Protein AF-A0A7S0U864-F1 (afdb_monomer_lite)

Foldseek 3Di:
DDDDDPPPDDDPPDDDDDPPLPDDDPPQWDQDPVSDTDGVDDPALLVVLLVVVDLPDDLVVNLVSLVRNCVRPVVSSVVSLLLCQAPPPPPDGVNNLLSSLSNLLSCCVPPVVVCVVCVVSCCVRHNPVSVVLSVQQNVCVPPPPCLCSHSVNVVVVVVVVVVVVVVCPDPVNVVVVVVVVVVVVVVVLVVVCVVVVHDSCVVDPDDPPVPVVPVCVVPDDDDPDDDDDDDDDD

Sequence (234 aa):
MAMYEDHVSTASTVAAGADQSELPLPDGLIRGENGRAAFATTSSACLDLFFQAVPDVSSERFNELLAAAWREDAETALRLVFNLGNCRKGEGGKSDRLNFHRGLLWVFQREPEVVLANLQEIVAHGCYKSLLSLLQYAIHDNNTINPSLTLEGAAAAAAAHKKHRKSIRTPYAKKQRRRAKEQTQVRMREEFAASLGIDLGKLWTEGKSRYVKKEAKEEGCGEEELELGAMEWP

Secondary structure (DSSP, 8-state):
-------------PPS---TTSSPPPTTEEE-TTS-EEES--S-HHHHHHHH--TT--HHHHHHHHHHHHHH-HHHHHHHHHHHH---TTS-----HHHHHHHHHHHHHH-HHHHHHTHHHHHHHS-HHHHHHHHHHHHHTT-SS-GGGSHHHHHHHHHHHHHHHHHHTSHHHHHHHHHHHHHHHHHHHHHHHHHHT--GGGS-SS---TTGGGTTTTS---------------

Radius of gyration: 33.73 Å; chains: 1; bounding box: 51×88×103 Å

Structure (mmCIF, N/CA/C/O backbone):
data_AF-A0A7S0U864-F1
#
_entry.id   AF-A0A7S0U864-F1
#
loop_
_atom_site.group_PDB
_atom_site.id
_atom_site.type_symbol
_atom_site.label_atom_id
_atom_site.label_alt_id
_atom_site.label_comp_id
_atom_site.label_asym_id
_atom_site.label_entity_id
_atom_site.label_seq_id
_atom_site.pdbx_PDB_ins_code
_atom_site.Cartn_x
_atom_site.Cartn_y
_atom_site.Cartn_z
_atom_site.occupancy
_atom_site.B_iso_or_equiv
_atom_site.auth_seq_id
_atom_site.auth_comp_id
_atom_site.auth_asym_id
_atom_site.auth_atom_id
_atom_site.pdbx_PDB_model_num
ATOM 1 N N . MET A 1 1 ? -22.607 67.711 21.014 1.00 41.84 1 MET A N 1
ATOM 2 C CA . MET A 1 1 ? -21.741 66.703 21.661 1.00 41.84 1 MET A CA 1
ATOM 3 C C . MET A 1 1 ? -22.223 65.343 21.180 1.00 41.84 1 MET A C 1
ATOM 5 O O . MET A 1 1 ? -23.425 65.132 21.234 1.00 41.84 1 MET A O 1
ATOM 9 N N . ALA A 1 2 ? -21.295 64.509 20.696 1.00 39.47 2 ALA A N 1
ATOM 10 C CA . ALA A 1 2 ? -21.453 63.241 19.960 1.00 39.47 2 ALA A CA 1
ATOM 11 C C . ALA A 1 2 ? -21.531 63.383 18.424 1.00 39.47 2 ALA A C 1
ATOM 13 O O . ALA A 1 2 ? -22.578 63.656 17.846 1.00 39.47 2 ALA A O 1
ATOM 14 N N . MET A 1 3 ? -20.353 63.220 17.810 1.00 36.12 3 MET A N 1
ATOM 15 C CA . MET A 1 3 ? -20.125 63.015 16.382 1.00 36.12 3 MET A CA 1
ATOM 16 C C . MET A 1 3 ? -20.540 61.590 16.004 1.00 36.12 3 MET A C 1
ATOM 18 O O . MET A 1 3 ? -20.243 60.654 16.745 1.00 36.12 3 MET A O 1
ATOM 22 N N . TYR A 1 4 ? -21.206 61.440 14.864 1.00 37.88 4 TYR A N 1
ATOM 23 C CA . TYR A 1 4 ? -21.419 60.159 14.198 1.00 37.88 4 TYR A CA 1
ATOM 24 C C . TYR A 1 4 ? -20.441 60.134 13.020 1.00 37.88 4 TYR A C 1
ATOM 26 O O . TYR A 1 4 ? -20.669 60.809 12.018 1.00 37.88 4 TYR A O 1
ATOM 34 N N . GLU A 1 5 ? -19.311 59.449 13.181 1.00 43.91 5 GLU A N 1
ATOM 35 C CA . GLU A 1 5 ? -18.400 59.149 12.076 1.00 43.91 5 GLU A CA 1
ATOM 36 C C . GLU A 1 5 ? -18.596 57.683 11.683 1.00 43.91 5 GLU A C 1
ATOM 38 O O . GLU A 1 5 ? -18.261 56.765 12.433 1.00 43.91 5 GLU A O 1
ATOM 43 N N . ASP A 1 6 ? -19.178 57.479 10.500 1.00 39.53 6 ASP A N 1
ATOM 44 C CA . ASP A 1 6 ? -19.220 56.195 9.809 1.00 39.53 6 ASP A CA 1
ATOM 45 C C . ASP A 1 6 ? -17.796 55.810 9.390 1.00 39.53 6 ASP A C 1
ATOM 47 O O . ASP A 1 6 ? -17.252 56.299 8.395 1.00 39.53 6 ASP A O 1
ATOM 51 N N . HIS A 1 7 ? -17.176 54.898 10.135 1.00 44.94 7 HIS A N 1
ATOM 52 C CA . HIS A 1 7 ? -15.950 54.245 9.695 1.00 44.94 7 HIS A CA 1
ATOM 53 C C . HIS A 1 7 ? -16.294 53.127 8.706 1.00 44.94 7 HIS A C 1
ATOM 55 O O . HIS A 1 7 ? -16.575 51.986 9.076 1.00 44.94 7 HIS A O 1
ATOM 61 N N . VAL A 1 8 ? -16.242 53.471 7.418 1.00 38.12 8 VAL A N 1
ATOM 62 C CA . VAL A 1 8 ? -16.157 52.526 6.300 1.00 38.12 8 VAL A CA 1
ATOM 63 C C . VAL A 1 8 ? -14.919 51.648 6.508 1.00 38.12 8 VAL A C 1
ATOM 65 O O . VAL A 1 8 ? -13.788 52.087 6.308 1.00 38.12 8 VAL A O 1
ATOM 68 N N . SER A 1 9 ? -15.129 50.401 6.938 1.00 36.94 9 SER A N 1
ATOM 69 C CA . SER A 1 9 ? -14.073 49.391 7.008 1.00 36.94 9 SER A CA 1
ATOM 70 C C . SER A 1 9 ? -13.786 48.888 5.595 1.00 36.94 9 SER A C 1
ATOM 72 O O . SER A 1 9 ? -14.561 48.148 4.987 1.00 36.94 9 SER A O 1
ATOM 74 N N . THR A 1 10 ? -12.676 49.369 5.053 1.00 36.72 10 THR A N 1
ATOM 75 C CA . THR A 1 10 ? -12.075 48.966 3.789 1.00 36.72 10 THR A CA 1
ATOM 76 C C . THR A 1 10 ? -11.792 47.465 3.790 1.00 36.72 10 THR A C 1
ATOM 78 O O . THR A 1 10 ? -10.892 46.978 4.474 1.00 36.72 10 THR A O 1
ATOM 81 N N . ALA A 1 11 ? -12.543 46.725 2.973 1.00 36.53 11 ALA A N 1
ATOM 82 C CA . ALA A 1 11 ? -12.196 45.370 2.578 1.00 36.53 11 ALA A CA 1
ATOM 83 C C . ALA A 1 11 ? -10.846 45.400 1.845 1.00 36.53 11 ALA A C 1
ATOM 85 O O . ALA A 1 11 ? -10.747 45.844 0.700 1.00 36.53 11 ALA A O 1
ATOM 86 N N . SER A 1 12 ? -9.791 44.958 2.529 1.00 35.84 12 SER A N 1
ATOM 87 C CA . SER A 1 12 ? -8.487 44.734 1.915 1.00 35.84 12 SER A CA 1
ATOM 88 C C . SER A 1 12 ? -8.536 43.422 1.139 1.00 35.84 12 SER A C 1
ATOM 90 O O . SER A 1 12 ? -8.475 42.328 1.701 1.00 35.84 12 SER A O 1
ATOM 92 N N . THR A 1 13 ? -8.692 43.549 -0.175 1.00 42.53 13 THR A N 1
ATOM 93 C CA . THR A 1 13 ? -8.495 42.482 -1.153 1.00 42.53 13 THR A CA 1
ATOM 94 C C . THR A 1 13 ? -7.013 42.112 -1.163 1.00 42.53 13 THR A C 1
ATOM 96 O O . THR A 1 13 ? -6.218 42.721 -1.878 1.00 42.53 13 THR A O 1
ATOM 99 N N . VAL A 1 14 ? -6.616 41.137 -0.342 1.00 41.47 14 VAL A N 1
ATOM 100 C CA . VAL A 1 14 ? -5.234 40.643 -0.337 1.00 41.47 14 VAL A CA 1
ATOM 101 C C . VAL A 1 14 ? -5.049 39.666 -1.493 1.00 41.47 14 VAL A C 1
ATOM 103 O O . VAL A 1 14 ? -5.767 38.675 -1.631 1.00 41.47 14 VAL A O 1
ATOM 106 N N . ALA A 1 15 ? -4.100 40.018 -2.351 1.00 33.09 15 ALA A N 1
ATOM 107 C CA . ALA A 1 15 ? -3.787 39.381 -3.612 1.00 33.09 15 ALA A CA 1
ATOM 108 C C . ALA A 1 15 ? -3.483 37.879 -3.486 1.00 33.09 15 ALA A C 1
ATOM 110 O O . ALA A 1 15 ? -2.691 37.434 -2.653 1.00 33.09 15 ALA A O 1
ATOM 111 N N . ALA A 1 16 ? -4.077 37.113 -4.400 1.00 42.75 16 ALA A N 1
ATOM 112 C CA . ALA A 1 16 ? -3.646 35.773 -4.755 1.00 42.75 16 ALA A CA 1
ATOM 113 C C . ALA A 1 16 ? -2.220 35.837 -5.326 1.00 42.75 16 ALA A C 1
ATOM 115 O O . ALA A 1 16 ? -1.993 36.503 -6.335 1.00 42.75 16 ALA A O 1
ATOM 116 N N . GLY A 1 17 ? -1.266 35.155 -4.689 1.00 41.75 17 GLY A N 1
ATOM 117 C CA . GLY A 1 17 ? 0.097 35.056 -5.220 1.00 41.75 17 GLY A CA 1
ATOM 118 C C . GLY A 1 17 ? 1.223 34.777 -4.225 1.00 41.75 17 GLY A C 1
ATOM 119 O O . GLY A 1 17 ? 2.370 34.749 -4.651 1.00 41.75 17 GLY A O 1
ATOM 120 N N . ALA A 1 18 ? 0.947 34.568 -2.934 1.00 39.34 18 ALA A N 1
ATOM 121 C CA . ALA A 1 18 ? 1.979 34.156 -1.983 1.00 39.34 18 ALA A CA 1
ATOM 122 C C . ALA A 1 18 ? 2.028 32.626 -1.862 1.00 39.34 18 ALA A C 1
ATOM 124 O O . ALA A 1 18 ? 1.018 31.983 -1.572 1.00 39.34 18 ALA A O 1
ATOM 125 N N . ASP A 1 19 ? 3.211 32.061 -2.085 1.00 49.06 19 ASP A N 1
ATOM 126 C CA . ASP A 1 19 ? 3.549 30.671 -1.802 1.00 49.06 19 ASP A CA 1
ATOM 127 C C . ASP A 1 19 ? 3.349 30.387 -0.298 1.00 49.06 19 ASP A C 1
ATOM 129 O O . ASP A 1 19 ? 4.157 30.755 0.550 1.00 49.06 19 ASP A O 1
ATOM 133 N N . GLN A 1 20 ? 2.214 29.775 0.059 1.00 52.34 20 GLN A N 1
ATOM 134 C CA . GLN A 1 20 ? 1.829 29.466 1.449 1.00 52.34 20 GLN A CA 1
ATOM 135 C C . GLN A 1 20 ? 2.676 28.333 2.077 1.00 52.34 20 GLN A C 1
ATOM 137 O O . GLN A 1 20 ? 2.377 27.849 3.179 1.00 52.34 20 GLN A O 1
ATOM 142 N N . SER A 1 21 ? 3.717 27.864 1.383 1.00 55.75 21 SER A N 1
ATOM 143 C CA . SER A 1 21 ? 4.584 26.777 1.837 1.00 55.75 21 SER A CA 1
ATOM 144 C C . SER A 1 21 ? 5.598 27.187 2.915 1.00 55.75 21 SER A C 1
ATOM 146 O O . SER A 1 21 ? 6.072 26.310 3.635 1.00 55.75 21 SER A O 1
ATOM 148 N N . GLU A 1 22 ? 5.849 28.487 3.119 1.00 56.41 22 GLU A N 1
ATOM 149 C CA . GLU A 1 22 ? 6.894 28.971 4.044 1.00 56.41 22 GLU A CA 1
ATOM 150 C C . GLU A 1 22 ? 6.390 29.547 5.378 1.00 56.41 22 GLU A C 1
ATOM 152 O O . GLU A 1 22 ? 7.180 29.744 6.299 1.00 56.41 22 GLU A O 1
ATOM 157 N N . LEU A 1 23 ? 5.085 29.789 5.543 1.00 64.00 23 LEU A N 1
ATOM 158 C CA . LEU A 1 23 ? 4.577 30.318 6.815 1.00 64.00 23 LEU A CA 1
ATOM 159 C C . LEU A 1 23 ? 4.632 29.242 7.920 1.00 64.00 23 LEU A C 1
ATOM 161 O O . LEU A 1 23 ? 4.193 28.110 7.681 1.00 64.00 23 LEU A O 1
ATOM 165 N N . PRO A 1 24 ? 5.152 29.557 9.122 1.00 68.62 24 PRO A N 1
ATOM 166 C CA . PRO A 1 24 ? 5.147 28.618 10.236 1.00 68.62 24 PRO A CA 1
ATOM 167 C C . PRO A 1 24 ? 3.701 28.260 10.591 1.00 68.62 24 PRO A C 1
ATOM 169 O O . PRO A 1 24 ? 2.837 29.132 10.703 1.00 68.62 24 PRO A O 1
ATOM 172 N N . LEU A 1 25 ? 3.427 26.959 10.702 1.00 70.94 25 LEU A N 1
ATOM 173 C CA . LEU A 1 25 ? 2.105 26.478 11.080 1.00 70.94 25 LEU A CA 1
ATOM 174 C C . LEU A 1 25 ? 1.850 26.748 12.573 1.00 70.94 25 LEU A C 1
ATOM 176 O O . LEU A 1 25 ? 2.798 26.689 13.356 1.00 70.94 25 LEU A O 1
ATOM 180 N N . PRO A 1 26 ? 0.595 27.017 12.978 1.00 76.50 26 PRO A N 1
ATOM 181 C CA . PRO A 1 26 ? 0.224 27.094 14.388 1.00 76.50 26 PRO A CA 1
ATOM 182 C C . PRO A 1 26 ? 0.551 25.790 15.130 1.00 76.50 26 PRO A C 1
ATOM 184 O O . PRO A 1 26 ? 0.517 24.710 14.529 1.00 76.50 26 PRO A O 1
ATOM 187 N N . ASP A 1 27 ? 0.812 25.885 16.437 1.00 73.56 27 ASP A N 1
ATOM 188 C CA . ASP A 1 27 ? 1.112 24.727 17.284 1.00 73.56 27 ASP A CA 1
ATOM 189 C C . ASP A 1 27 ? 0.030 23.642 17.157 1.00 73.56 27 ASP A C 1
ATOM 191 O O . ASP A 1 27 ? -1.170 23.904 17.264 1.00 73.56 27 ASP A O 1
ATOM 195 N N . GLY A 1 28 ? 0.466 22.405 16.902 1.00 70.88 28 GLY A N 1
ATOM 196 C CA . GLY A 1 28 ? -0.419 21.255 16.705 1.00 70.88 28 GLY A CA 1
ATOM 197 C C . GLY A 1 28 ? -0.878 21.018 15.263 1.00 70.88 28 GLY A C 1
ATOM 198 O O . GLY A 1 28 ? -1.635 20.073 15.041 1.00 70.88 28 GLY A O 1
ATOM 199 N N . LEU A 1 29 ? -0.429 21.807 14.276 1.00 75.81 29 LEU A N 1
ATOM 200 C CA . LEU A 1 29 ? -0.653 21.525 12.853 1.00 75.81 29 LEU A CA 1
ATOM 201 C C . LEU A 1 29 ? 0.630 21.035 12.160 1.00 75.81 29 LEU A C 1
ATOM 203 O O . LEU A 1 29 ? 1.708 21.603 12.312 1.00 75.81 29 LEU A O 1
ATOM 207 N N . ILE A 1 30 ? 0.491 19.996 11.340 1.00 78.56 30 ILE A N 1
ATOM 208 C CA . ILE A 1 30 ? 1.514 19.447 10.446 1.00 78.56 30 ILE A CA 1
ATOM 209 C C . ILE A 1 30 ? 1.157 19.734 8.985 1.00 78.56 30 ILE A C 1
ATOM 211 O O . ILE A 1 30 ? -0.014 19.872 8.623 1.00 78.56 30 ILE A O 1
ATOM 215 N N . ARG A 1 31 ? 2.163 19.805 8.108 1.00 79.12 31 ARG A N 1
ATOM 216 C CA . ARG A 1 31 ? 1.926 19.838 6.658 1.00 79.12 31 ARG A CA 1
ATOM 217 C C . ARG A 1 31 ? 1.659 18.416 6.169 1.00 79.12 31 ARG A C 1
ATOM 219 O O . ARG A 1 31 ? 2.508 17.545 6.328 1.00 79.12 31 ARG A O 1
ATOM 226 N N . GLY A 1 32 ? 0.490 18.189 5.574 1.00 70.69 32 GLY A N 1
ATOM 227 C CA . GLY A 1 32 ? 0.187 16.945 4.866 1.00 70.69 32 GLY A CA 1
ATOM 228 C C . GLY A 1 32 ? 0.891 16.872 3.506 1.00 70.69 32 GLY A C 1
ATOM 229 O O . GLY A 1 32 ? 1.464 17.854 3.037 1.00 70.69 32 GLY A O 1
ATOM 230 N N . GLU A 1 33 ? 0.791 15.730 2.824 1.00 67.06 33 GLU A N 1
ATOM 231 C CA . GLU A 1 33 ? 1.467 15.464 1.536 1.00 67.06 33 GLU A CA 1
ATOM 232 C C . GLU A 1 33 ? 1.136 16.484 0.431 1.00 67.06 33 GLU A C 1
ATOM 234 O O . GLU A 1 33 ? 1.950 16.757 -0.446 1.00 67.06 33 GLU A O 1
ATOM 239 N N . ASN A 1 34 ? -0.041 17.110 0.504 1.00 74.19 34 ASN A N 1
ATOM 240 C CA . ASN A 1 34 ? -0.480 18.146 -0.434 1.00 74.19 34 ASN A CA 1
ATOM 241 C C . ASN A 1 34 ? -0.033 19.568 -0.032 1.00 74.19 34 ASN A C 1
ATOM 243 O O . ASN A 1 34 ? -0.571 20.546 -0.550 1.00 74.19 34 ASN A O 1
ATOM 247 N N . GLY A 1 35 ? 0.863 19.706 0.952 1.00 71.81 35 GLY A N 1
ATOM 248 C CA . GLY A 1 35 ? 1.357 20.987 1.475 1.00 71.81 35 GLY A CA 1
ATOM 249 C C . GLY A 1 35 ? 0.350 21.771 2.327 1.00 71.81 35 GLY A C 1
ATOM 250 O O . GLY A 1 35 ? 0.679 22.840 2.844 1.00 71.81 35 GLY A O 1
ATOM 251 N N . ARG A 1 36 ? -0.868 21.241 2.495 1.00 74.00 36 ARG A N 1
ATOM 252 C CA . ARG A 1 36 ? -1.934 21.839 3.306 1.00 74.00 36 ARG A CA 1
ATOM 253 C C . ARG A 1 36 ? -1.732 21.531 4.784 1.00 74.00 36 ARG A C 1
ATOM 255 O O . ARG A 1 36 ? -1.256 20.455 5.139 1.00 74.00 36 ARG A O 1
ATOM 262 N N . ALA A 1 37 ? -2.131 22.477 5.624 1.00 75.69 37 ALA A N 1
ATOM 263 C CA . ALA A 1 37 ? -2.118 22.303 7.065 1.00 75.69 37 ALA A CA 1
ATOM 264 C C . ALA A 1 37 ? -3.178 21.270 7.490 1.00 75.69 37 ALA A C 1
ATOM 266 O O . ALA A 1 37 ? -4.321 21.326 7.034 1.00 75.69 37 ALA A O 1
ATOM 267 N N . ALA A 1 38 ? -2.789 20.336 8.348 1.00 72.44 38 ALA A N 1
ATOM 268 C CA . ALA A 1 38 ? -3.638 19.329 8.972 1.00 72.44 38 ALA A CA 1
ATOM 269 C C . ALA A 1 38 ? -3.284 19.244 10.461 1.00 72.44 38 ALA A C 1
ATOM 271 O O . ALA A 1 38 ? -2.167 19.578 10.838 1.00 72.44 38 ALA A O 1
ATOM 272 N N . PHE A 1 39 ? -4.203 18.808 11.318 1.00 68.12 39 PHE A N 1
ATOM 273 C CA . PHE A 1 39 ? -3.875 18.599 12.729 1.00 68.12 39 PHE A CA 1
ATOM 274 C C . PHE A 1 39 ? -2.887 17.434 12.889 1.00 68.12 39 PHE A C 1
ATOM 276 O O . PHE A 1 39 ? -3.029 16.404 12.233 1.00 68.12 39 PHE A O 1
ATOM 283 N N . ALA A 1 40 ? -1.893 17.609 13.762 1.00 65.94 40 ALA A N 1
ATOM 284 C CA . ALA A 1 40 ? -0.931 16.574 14.142 1.00 65.94 40 ALA A CA 1
ATOM 285 C C . ALA A 1 40 ? -1.632 15.395 14.831 1.00 65.94 40 ALA A C 1
ATOM 287 O O . ALA A 1 40 ? -1.337 14.233 14.557 1.00 65.94 40 ALA A O 1
ATOM 288 N N . THR A 1 41 ? -2.591 15.733 15.692 1.00 63.88 41 THR A N 1
ATOM 289 C CA . THR A 1 41 ? -3.537 14.827 16.337 1.00 63.88 41 THR A CA 1
ATOM 290 C C . THR A 1 41 ? -4.863 15.556 16.463 1.00 63.88 41 THR A C 1
ATOM 292 O O . THR A 1 41 ? -4.931 16.669 16.988 1.00 63.88 41 THR A O 1
ATOM 295 N N . THR A 1 42 ? -5.923 14.927 16.000 1.00 63.50 42 THR A N 1
ATOM 296 C CA . THR A 1 42 ? -7.273 15.200 16.469 1.00 63.50 42 THR A CA 1
ATOM 297 C C . THR A 1 42 ? -7.463 14.374 17.734 1.00 63.50 42 THR A C 1
ATOM 299 O O . THR A 1 42 ? -6.997 13.250 17.797 1.00 63.50 42 THR A O 1
ATOM 302 N N . SER A 1 43 ? -8.085 14.893 18.784 1.00 76.62 43 SER A N 1
ATOM 303 C CA . SER A 1 43 ? -8.200 14.240 20.104 1.00 76.62 43 SER A CA 1
ATOM 304 C C . SER A 1 43 ? -8.929 12.870 20.139 1.00 76.62 43 SER A C 1
ATOM 306 O O . SER A 1 43 ? -9.300 12.419 21.217 1.00 76.62 43 SER A O 1
ATOM 308 N N . SER A 1 44 ? -9.154 12.232 18.984 1.00 87.88 44 SER A N 1
ATOM 309 C CA . SER A 1 44 ? -9.664 10.876 18.769 1.00 87.88 44 SER A CA 1
ATOM 310 C C . SER A 1 44 ? -8.719 10.119 17.826 1.00 87.88 44 SER A C 1
ATOM 312 O O . SER A 1 44 ? -8.469 10.538 16.693 1.00 87.88 44 SER A O 1
ATOM 314 N N . ALA A 1 45 ? -8.243 8.957 18.263 1.00 90.88 45 ALA A N 1
ATOM 315 C CA . ALA A 1 45 ? -7.397 8.059 17.488 1.00 90.88 45 ALA A CA 1
ATOM 316 C C . ALA A 1 45 ? -8.123 7.482 16.262 1.00 90.88 45 ALA A C 1
ATOM 318 O O . ALA A 1 45 ? -7.492 7.231 15.234 1.00 90.88 45 ALA A O 1
ATOM 319 N N . CYS A 1 46 ? -9.448 7.303 16.330 1.00 91.38 46 CYS A N 1
ATOM 320 C CA . CYS A 1 46 ? -10.246 6.899 15.168 1.00 91.38 46 CYS A CA 1
ATOM 321 C C . CYS A 1 46 ? -10.210 7.966 14.067 1.00 91.38 46 CYS A C 1
ATOM 323 O O . CYS A 1 46 ? -10.056 7.653 12.883 1.00 91.38 46 CYS A O 1
ATOM 325 N N . LEU A 1 47 ? -10.311 9.238 14.452 1.00 90.44 47 LEU A N 1
ATOM 326 C CA . LEU A 1 47 ? -10.246 10.344 13.505 1.00 90.44 47 LEU A CA 1
ATOM 327 C C . LEU A 1 47 ? -8.828 10.520 12.938 1.00 90.44 47 LEU A C 1
ATOM 329 O O . LEU A 1 47 ? -8.667 10.745 11.735 1.00 90.44 47 LEU A O 1
ATOM 333 N N . ASP A 1 48 ? -7.804 10.305 13.764 1.00 90.81 48 ASP A N 1
ATOM 334 C CA . ASP A 1 48 ? -6.412 10.274 13.316 1.00 90.81 48 ASP A CA 1
ATOM 335 C C . ASP A 1 48 ? -6.161 9.162 12.297 1.00 90.81 48 ASP A C 1
ATOM 337 O O . ASP A 1 48 ? -5.569 9.428 11.252 1.00 90.81 48 ASP A O 1
ATOM 341 N N . LEU A 1 49 ? -6.667 7.945 12.528 1.00 92.25 49 LEU A N 1
ATOM 342 C CA . LEU A 1 49 ? -6.609 6.867 11.538 1.00 92.25 49 LEU A CA 1
ATOM 343 C C . LEU A 1 49 ? -7.305 7.283 10.235 1.00 92.25 49 LEU A C 1
ATOM 345 O O . LEU A 1 49 ? -6.754 7.082 9.152 1.00 92.25 49 LEU A O 1
ATOM 349 N N . PHE A 1 50 ? -8.489 7.898 10.318 1.00 90.62 50 PHE A N 1
ATOM 350 C CA . PHE A 1 50 ? -9.211 8.346 9.130 1.00 90.62 50 PHE A CA 1
ATOM 351 C C . PHE A 1 50 ? -8.412 9.363 8.315 1.00 90.62 50 PHE A C 1
ATOM 353 O O . PHE A 1 50 ? -8.387 9.243 7.093 1.00 90.62 50 PHE A O 1
ATOM 360 N N . PHE A 1 51 ? -7.744 10.338 8.933 1.00 88.44 51 PHE A N 1
ATOM 361 C CA . PHE A 1 51 ? -6.980 11.347 8.194 1.00 88.44 51 PHE A CA 1
ATOM 362 C C . PHE A 1 51 ? -5.596 10.858 7.761 1.00 88.44 51 PHE A C 1
ATOM 364 O O . PHE A 1 51 ? -5.213 11.087 6.613 1.00 88.44 51 PHE A O 1
ATOM 371 N N . GLN A 1 52 ? -4.880 10.156 8.639 1.00 88.94 52 GLN A N 1
ATOM 372 C CA . GLN A 1 52 ? -3.483 9.757 8.442 1.00 88.94 52 GLN A CA 1
ATOM 373 C C . GLN A 1 52 ? -3.322 8.439 7.663 1.00 88.94 52 GLN A C 1
ATOM 375 O O . GLN A 1 52 ? -2.222 8.149 7.195 1.00 88.94 52 GLN A O 1
ATOM 380 N N . ALA A 1 53 ? -4.387 7.653 7.453 1.00 88.62 53 ALA A N 1
ATOM 381 C CA . ALA A 1 53 ? -4.357 6.522 6.521 1.00 88.62 53 ALA A CA 1
ATOM 382 C C . ALA A 1 53 ? -4.299 7.023 5.066 1.00 88.62 53 ALA A C 1
ATOM 384 O O . ALA A 1 53 ? -5.329 7.307 4.438 1.00 88.62 53 ALA A O 1
ATOM 385 N N . VAL A 1 54 ? -3.078 7.164 4.552 1.00 87.44 54 VAL A N 1
ATOM 386 C CA . VAL A 1 54 ? -2.750 7.681 3.216 1.00 87.44 54 VAL A CA 1
ATOM 387 C C . VAL A 1 54 ? -1.923 6.631 2.452 1.00 87.44 54 VAL A C 1
ATOM 389 O O . VAL A 1 54 ? -1.192 5.881 3.099 1.00 87.44 54 VAL A O 1
ATOM 392 N N . PRO A 1 55 ? -2.000 6.528 1.108 1.00 85.06 55 PRO A N 1
ATOM 393 C CA . PRO A 1 55 ? -1.338 5.451 0.361 1.00 85.06 55 PRO A CA 1
ATOM 394 C C . PRO A 1 55 ? 0.178 5.310 0.558 1.00 85.06 55 PRO A C 1
ATOM 396 O O . PRO A 1 55 ? 0.695 4.206 0.388 1.00 85.06 55 PRO A O 1
ATOM 399 N N . ASP A 1 56 ? 0.879 6.388 0.922 1.00 85.19 56 ASP A N 1
ATOM 400 C CA . ASP A 1 56 ? 2.335 6.395 1.122 1.00 85.19 56 ASP A CA 1
ATOM 401 C C . ASP A 1 56 ? 2.753 6.190 2.596 1.00 85.19 56 ASP A C 1
ATOM 403 O O . ASP A 1 56 ? 3.943 6.204 2.919 1.00 85.19 56 ASP A O 1
ATOM 407 N N . VAL A 1 57 ? 1.799 5.931 3.500 1.00 90.31 57 VAL A N 1
ATOM 408 C CA . VAL A 1 57 ? 2.087 5.618 4.908 1.00 90.31 57 VAL A CA 1
ATOM 409 C C . VAL A 1 57 ? 2.893 4.316 5.038 1.00 90.31 57 VAL A C 1
ATOM 411 O O . VAL A 1 57 ? 2.641 3.318 4.345 1.00 90.31 57 VAL A O 1
ATOM 414 N N . SER A 1 58 ? 3.864 4.301 5.956 1.00 91.31 58 SER A N 1
ATOM 415 C CA . SER A 1 58 ? 4.606 3.080 6.284 1.00 91.31 58 SER A CA 1
ATOM 416 C C . SER A 1 58 ? 3.698 2.052 6.967 1.00 91.31 58 SER A C 1
ATOM 418 O O . SER A 1 58 ? 2.720 2.402 7.633 1.00 91.31 58 SER A O 1
ATOM 420 N N . SER A 1 59 ? 4.020 0.767 6.807 1.00 90.88 59 SER A N 1
ATOM 421 C CA . SER A 1 59 ? 3.277 -0.330 7.439 1.00 90.88 59 SER A CA 1
ATOM 422 C C . SER A 1 59 ? 3.269 -0.212 8.965 1.00 90.88 59 SER A C 1
ATOM 424 O O . SER A 1 59 ? 2.220 -0.353 9.585 1.00 90.88 59 SER A O 1
ATOM 426 N N . GLU A 1 60 ? 4.418 0.112 9.562 1.00 92.44 60 GLU A N 1
ATOM 427 C CA . GLU A 1 60 ? 4.569 0.323 11.006 1.00 92.44 60 GLU A CA 1
ATOM 428 C C . GLU A 1 60 ? 3.662 1.449 11.502 1.00 92.44 60 GLU A C 1
ATOM 430 O O . GLU A 1 60 ? 2.855 1.241 12.408 1.00 92.44 60 GLU A O 1
ATOM 435 N N . ARG A 1 61 ? 3.704 2.614 10.842 1.00 92.81 61 ARG A N 1
ATOM 436 C CA . ARG A 1 61 ? 2.889 3.764 11.235 1.00 92.81 61 ARG A CA 1
ATOM 437 C C . ARG A 1 61 ? 1.397 3.486 11.084 1.00 92.81 61 ARG A C 1
ATOM 439 O O . ARG A 1 61 ? 0.607 3.879 11.939 1.00 92.81 61 ARG A O 1
ATOM 446 N N . PHE A 1 62 ? 1.000 2.803 10.013 1.00 94.88 62 PHE A N 1
ATOM 447 C CA . PHE A 1 62 ? -0.388 2.392 9.825 1.00 94.88 62 PHE A CA 1
ATOM 448 C C . PHE A 1 62 ? -0.858 1.454 10.944 1.00 94.88 62 PHE A C 1
ATOM 450 O O . PHE A 1 62 ? -1.941 1.650 11.491 1.00 94.88 62 PHE A O 1
ATOM 457 N N . ASN A 1 63 ? -0.030 0.478 11.325 1.00 94.69 63 ASN A N 1
ATOM 458 C CA . ASN A 1 63 ? -0.343 -0.457 12.403 1.00 94.69 63 ASN A CA 1
ATOM 459 C C . ASN A 1 63 ? -0.445 0.242 13.766 1.00 94.69 63 ASN A C 1
ATOM 461 O O . ASN A 1 63 ? -1.319 -0.108 14.555 1.00 94.69 63 ASN A O 1
ATOM 465 N N . GLU A 1 64 ? 0.396 1.241 14.045 1.00 95.12 64 GLU A N 1
ATOM 466 C CA . GLU A 1 64 ? 0.292 2.068 15.256 1.00 95.12 64 GLU A CA 1
ATOM 467 C C . GLU A 1 64 ? -1.029 2.840 15.315 1.00 95.12 64 GLU A C 1
ATOM 469 O O . GLU A 1 64 ? -1.720 2.811 16.335 1.00 95.12 64 GLU A O 1
ATOM 474 N N . LEU A 1 65 ? -1.393 3.505 14.214 1.00 94.50 65 LEU A N 1
ATOM 475 C CA . LEU A 1 65 ? -2.643 4.257 14.101 1.00 94.50 65 LEU A CA 1
ATOM 476 C C . LEU A 1 65 ? -3.853 3.340 14.274 1.00 94.50 65 LEU A C 1
ATOM 478 O O . LEU A 1 65 ? -4.773 3.659 15.026 1.00 94.50 65 LEU A O 1
ATOM 482 N N . LEU A 1 66 ? -3.828 2.177 13.623 1.00 95.81 66 LEU A N 1
ATOM 483 C CA . LEU A 1 66 ? -4.893 1.190 13.734 1.00 95.81 66 LEU A CA 1
ATOM 484 C C . LEU A 1 66 ? -4.978 0.616 15.151 1.00 95.81 66 LEU A C 1
ATOM 486 O O . LEU A 1 66 ? -6.073 0.484 15.686 1.00 95.81 66 LEU A O 1
ATOM 490 N N . ALA A 1 67 ? -3.846 0.338 15.798 1.00 96.06 67 ALA A N 1
ATOM 491 C CA . ALA A 1 67 ? -3.817 -0.142 17.175 1.00 96.06 67 ALA A CA 1
ATOM 492 C C . ALA A 1 67 ? -4.363 0.885 18.175 1.00 96.06 67 ALA A C 1
ATOM 494 O O . ALA A 1 67 ? -5.027 0.499 19.139 1.00 96.06 67 ALA A O 1
ATOM 495 N N . ALA A 1 68 ? -4.083 2.173 17.961 1.00 94.69 68 ALA A N 1
ATOM 496 C CA . ALA A 1 68 ? -4.628 3.255 18.771 1.00 94.69 68 ALA A CA 1
ATOM 497 C C . ALA A 1 68 ? -6.145 3.391 18.566 1.00 94.69 68 ALA A C 1
ATOM 499 O O . ALA A 1 68 ? -6.885 3.378 19.547 1.00 94.69 68 ALA A O 1
ATOM 500 N N . ALA A 1 69 ? -6.606 3.421 17.310 1.00 95.31 69 ALA A N 1
ATOM 501 C CA . ALA A 1 69 ? -8.027 3.490 16.973 1.00 95.31 69 ALA A CA 1
ATOM 502 C C . ALA A 1 69 ? -8.810 2.287 17.520 1.00 95.31 69 ALA A C 1
ATOM 504 O O . ALA A 1 69 ? -9.862 2.460 18.122 1.00 95.31 69 ALA A O 1
ATOM 505 N N . TRP A 1 70 ? -8.265 1.074 17.393 1.00 96.25 70 TRP A N 1
ATOM 506 C CA . TRP A 1 70 ? -8.905 -0.150 17.885 1.00 96.25 70 TRP A CA 1
ATOM 507 C C . TRP A 1 70 ? -9.059 -0.181 19.406 1.00 96.25 70 TRP A C 1
ATOM 509 O O . TRP A 1 70 ? -9.983 -0.799 19.924 1.00 96.25 70 TRP A O 1
ATOM 519 N N . ARG A 1 71 ? -8.135 0.456 20.138 1.00 95.50 71 ARG A N 1
ATOM 520 C CA . ARG A 1 71 ? -8.207 0.554 21.603 1.00 95.50 71 ARG A CA 1
ATOM 521 C C . ARG A 1 71 ? -9.262 1.559 22.058 1.00 95.50 71 ARG A C 1
ATOM 523 O O . ARG A 1 71 ? -9.814 1.389 23.138 1.00 95.50 71 ARG A O 1
ATOM 530 N N . GLU A 1 72 ? -9.489 2.603 21.269 1.00 94.62 72 GLU A N 1
ATOM 531 C CA . GLU A 1 72 ? -10.532 3.595 21.526 1.00 94.62 72 GLU A CA 1
ATOM 532 C C . GLU A 1 72 ? -11.916 3.031 21.199 1.00 94.62 72 GLU A C 1
ATOM 534 O O . GLU A 1 72 ? -12.784 3.010 22.066 1.00 94.62 72 GLU A O 1
ATOM 539 N N . ASP A 1 73 ? -12.101 2.540 19.973 1.00 94.81 73 ASP A N 1
ATOM 540 C CA . ASP A 1 73 ? -13.340 1.919 19.516 1.00 94.81 73 ASP A CA 1
ATOM 541 C C . ASP A 1 73 ? -13.057 0.945 18.360 1.00 94.81 73 ASP A C 1
ATOM 543 O O . ASP A 1 73 ? -12.822 1.338 17.212 1.00 94.81 73 ASP A O 1
ATOM 547 N N . ALA A 1 74 ? -13.101 -0.352 18.667 1.00 94.19 74 ALA A N 1
ATOM 548 C CA . ALA A 1 74 ? -12.868 -1.422 17.703 1.00 94.19 74 ALA A CA 1
ATOM 549 C C . ALA A 1 74 ? -13.902 -1.439 16.563 1.00 94.19 74 ALA A C 1
ATOM 551 O O . ALA A 1 74 ? -13.547 -1.730 15.419 1.00 94.19 74 ALA A O 1
ATOM 552 N N . GLU A 1 75 ? -15.165 -1.093 16.836 1.00 94.06 75 GLU A N 1
ATOM 553 C CA . GLU A 1 75 ? -16.218 -1.108 15.820 1.00 94.06 75 GLU A CA 1
ATOM 554 C C . GLU A 1 75 ? -15.987 0.004 14.791 1.00 94.06 75 GLU A C 1
ATOM 556 O O . GLU A 1 75 ? -16.002 -0.237 13.577 1.00 94.06 75 GLU A O 1
ATOM 561 N N . THR A 1 76 ? -15.704 1.220 15.261 1.00 94.12 76 THR A N 1
ATOM 562 C CA . THR A 1 76 ? -15.373 2.342 14.377 1.00 94.12 76 THR A CA 1
ATOM 563 C C . THR A 1 76 ? -14.065 2.097 13.629 1.00 94.12 76 THR A C 1
ATOM 565 O O . THR A 1 76 ? -14.010 2.321 12.418 1.00 94.12 76 THR A O 1
ATOM 568 N N . ALA A 1 77 ? -13.030 1.572 14.290 1.00 95.31 77 ALA A N 1
ATOM 569 C C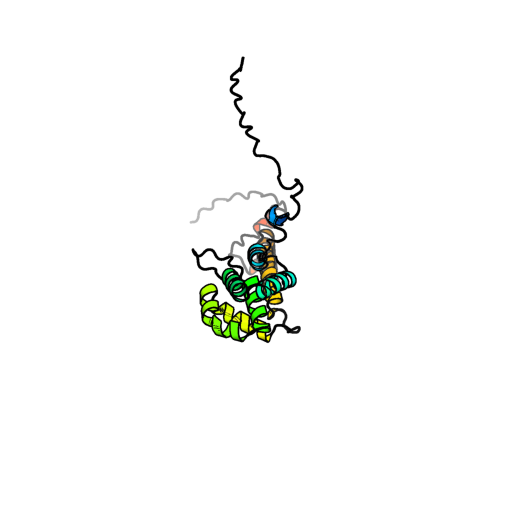A . ALA A 1 77 ? -11.771 1.225 13.634 1.00 95.31 77 ALA A CA 1
ATOM 570 C C . ALA A 1 77 ? -11.973 0.207 12.497 1.00 95.31 77 ALA A C 1
ATOM 572 O O . ALA A 1 77 ? -11.430 0.384 11.403 1.00 95.31 77 ALA A O 1
ATOM 573 N N . LEU A 1 78 ? -12.810 -0.816 12.704 1.00 94.44 78 LEU A N 1
ATOM 574 C CA . LEU A 1 78 ? -13.140 -1.795 11.670 1.00 94.44 78 LEU A CA 1
ATOM 575 C C . LEU A 1 78 ? -13.876 -1.153 10.483 1.00 94.44 78 LEU A C 1
ATOM 577 O O . LEU A 1 78 ? -13.511 -1.383 9.327 1.00 94.44 78 LEU A O 1
ATOM 581 N N . ARG A 1 79 ? -14.867 -0.293 10.746 1.00 93.00 79 ARG A N 1
ATOM 582 C CA . ARG A 1 79 ? -15.571 0.469 9.695 1.00 93.00 79 ARG A CA 1
ATOM 583 C C . ARG A 1 79 ? -14.609 1.347 8.892 1.00 93.00 79 ARG A C 1
ATOM 585 O O . ARG A 1 79 ? -14.719 1.427 7.668 1.00 93.00 79 ARG A O 1
ATOM 592 N N . LEU A 1 80 ? -13.632 1.964 9.556 1.00 93.00 80 LEU A N 1
ATOM 593 C CA . LEU A 1 80 ? -12.589 2.754 8.902 1.00 93.00 80 LEU A CA 1
ATOM 594 C C . LEU A 1 80 ? -11.687 1.897 8.008 1.00 93.00 80 LEU A C 1
ATOM 596 O O . LEU A 1 80 ? -11.358 2.329 6.904 1.00 93.00 80 LEU A O 1
ATOM 600 N N . VAL A 1 81 ? -11.342 0.672 8.421 1.00 93.44 81 VAL A N 1
ATOM 601 C CA . VAL A 1 81 ? -10.623 -0.280 7.558 1.00 93.44 81 VAL A CA 1
ATOM 602 C C . VAL A 1 81 ? -11.448 -0.600 6.310 1.00 93.44 81 VAL A C 1
ATOM 604 O O . VAL A 1 81 ? -10.929 -0.498 5.199 1.00 93.44 81 VAL A O 1
ATOM 607 N N . PHE A 1 82 ? -12.743 -0.899 6.444 1.00 91.50 82 PHE A N 1
ATOM 608 C CA . PHE A 1 82 ? -13.617 -1.143 5.287 1.00 91.50 82 PHE A CA 1
ATOM 609 C C . PHE A 1 82 ? -13.756 0.073 4.361 1.00 91.50 82 PHE A C 1
ATOM 611 O O . PHE A 1 82 ? -13.782 -0.080 3.135 1.00 91.50 82 PHE A O 1
ATOM 618 N N . ASN A 1 83 ? -13.736 1.286 4.915 1.00 90.50 83 ASN A N 1
ATOM 619 C CA . ASN A 1 83 ? -13.721 2.524 4.139 1.00 90.50 83 ASN A CA 1
ATOM 620 C C . ASN A 1 83 ? -12.469 2.668 3.243 1.00 90.50 83 ASN A C 1
ATOM 622 O O . ASN A 1 83 ? -12.542 3.274 2.169 1.00 90.50 83 ASN A O 1
ATOM 626 N N . LEU A 1 84 ? -11.327 2.080 3.628 1.00 89.88 84 LEU A N 1
ATOM 627 C CA . LEU A 1 84 ? -10.130 2.034 2.775 1.00 89.88 84 LEU A CA 1
ATOM 628 C C . LEU A 1 84 ? -10.342 1.139 1.550 1.00 89.88 84 LEU A C 1
ATOM 630 O O . LEU A 1 84 ? -9.874 1.468 0.461 1.00 89.88 84 LEU A O 1
ATOM 634 N N . GLY A 1 85 ? -11.061 0.027 1.713 1.00 82.88 85 GLY A N 1
ATOM 635 C CA . GLY A 1 85 ? -11.332 -0.929 0.639 1.00 82.88 85 GLY A CA 1
ATOM 636 C C . GLY A 1 85 ? -12.318 -0.410 -0.405 1.00 82.88 85 GLY A C 1
ATOM 637 O O . GLY A 1 85 ? -12.169 -0.734 -1.588 1.00 82.88 85 GLY A O 1
ATOM 638 N N . ASN A 1 86 ? -13.282 0.419 0.015 1.00 80.81 86 ASN A N 1
ATOM 639 C CA . ASN A 1 86 ? -14.388 0.840 -0.837 1.00 80.81 86 ASN A CA 1
ATOM 640 C C . ASN A 1 86 ? -13.906 1.604 -2.082 1.00 80.81 86 ASN A C 1
ATOM 642 O O . ASN A 1 86 ? -13.382 2.717 -2.012 1.00 80.81 86 ASN A O 1
ATOM 646 N N . CYS A 1 87 ? -14.094 0.969 -3.240 1.00 65.06 87 CYS A N 1
ATOM 647 C CA . CYS A 1 87 ? -13.756 1.490 -4.563 1.00 65.06 87 CYS A CA 1
ATOM 648 C C . CYS A 1 87 ? -14.983 1.661 -5.472 1.00 65.06 87 CYS A C 1
ATOM 650 O O . CYS A 1 87 ? -14.831 2.025 -6.645 1.00 65.06 87 CYS A O 1
ATOM 652 N N . ARG A 1 88 ? -16.197 1.374 -4.971 1.00 64.31 88 ARG A N 1
ATOM 653 C CA . ARG A 1 88 ? -17.419 1.449 -5.778 1.00 64.31 88 ARG A CA 1
ATOM 654 C C . ARG A 1 88 ? -17.672 2.906 -6.161 1.00 64.31 88 ARG A C 1
ATOM 656 O O . ARG A 1 88 ? -17.756 3.798 -5.318 1.00 64.31 88 ARG A O 1
ATOM 663 N N . LYS A 1 89 ? -17.741 3.151 -7.473 1.00 54.25 89 LYS A N 1
ATOM 664 C CA . LYS A 1 89 ? -18.004 4.478 -8.044 1.00 54.25 89 LYS A CA 1
ATOM 665 C C . LYS A 1 89 ? -19.273 5.061 -7.417 1.00 54.25 89 LYS A C 1
ATOM 667 O O . LYS A 1 89 ? -20.339 4.484 -7.586 1.00 54.25 89 LYS A O 1
ATOM 672 N N . GLY A 1 90 ? -19.146 6.217 -6.770 1.00 57.53 90 GLY A N 1
ATOM 673 C CA . GLY A 1 90 ? -20.271 6.992 -6.237 1.00 57.53 90 GLY A CA 1
ATOM 674 C C . GLY A 1 90 ? -20.362 7.050 -4.710 1.00 57.53 90 GLY A C 1
ATOM 675 O O . GLY A 1 90 ? -20.942 8.002 -4.207 1.00 57.53 90 GLY A O 1
ATOM 676 N N . GLU A 1 91 ? -19.740 6.122 -3.974 1.00 60.97 91 GLU A N 1
ATOM 677 C CA . GLU A 1 91 ? -19.914 6.009 -2.509 1.00 60.97 91 GLU A CA 1
ATOM 678 C C . GLU A 1 91 ? -18.727 6.538 -1.672 1.00 60.97 91 GLU A C 1
ATOM 680 O O . GLU A 1 91 ? -18.707 6.392 -0.456 1.00 60.97 91 GLU A O 1
ATOM 685 N N . GLY A 1 92 ? -17.747 7.207 -2.292 1.00 61.16 92 GLY A N 1
ATOM 686 C CA . GLY A 1 92 ? -16.822 8.101 -1.569 1.00 61.16 92 GLY A CA 1
ATOM 687 C C . GLY A 1 92 ? -15.707 7.462 -0.722 1.00 61.16 92 GLY A C 1
ATOM 688 O O . GLY A 1 92 ? -15.114 8.163 0.094 1.00 61.16 92 GLY A O 1
ATOM 689 N N . GLY A 1 93 ? -15.376 6.180 -0.913 1.00 69.62 93 GLY A N 1
ATOM 690 C CA . GLY A 1 93 ? -14.252 5.530 -0.220 1.00 69.62 93 GLY A CA 1
ATOM 691 C C . GLY A 1 93 ? -12.860 5.978 -0.691 1.00 69.62 93 GLY A C 1
ATOM 692 O O . GLY A 1 93 ? -12.689 6.485 -1.804 1.00 69.62 93 GLY A O 1
ATOM 693 N N . LYS A 1 94 ? -11.831 5.746 0.142 1.00 74.94 94 LYS A N 1
ATOM 694 C CA . LYS A 1 94 ? -10.428 6.101 -0.176 1.00 74.94 94 LYS A CA 1
ATOM 695 C C . LYS A 1 94 ? -9.798 5.201 -1.252 1.00 74.94 94 LYS A C 1
ATOM 697 O O . LYS A 1 94 ? -8.779 5.575 -1.829 1.00 74.94 94 LYS A O 1
ATOM 702 N N . SER A 1 95 ? -10.403 4.046 -1.557 1.00 82.00 95 SER A N 1
ATOM 703 C CA . SER A 1 95 ? -9.919 3.059 -2.538 1.00 82.00 95 SER A CA 1
ATOM 704 C C . SER A 1 95 ? -8.425 2.703 -2.374 1.00 82.00 95 SER A C 1
ATOM 706 O O . SER A 1 95 ? -7.717 2.408 -3.349 1.00 82.00 95 SER A O 1
ATOM 708 N N . ASP A 1 96 ? -7.940 2.702 -1.137 1.00 88.69 96 ASP A N 1
ATOM 709 C CA . ASP A 1 96 ? -6.577 2.346 -0.784 1.00 88.69 96 ASP A CA 1
ATOM 710 C C . ASP A 1 96 ? -6.480 0.847 -0.517 1.00 88.69 96 ASP A C 1
ATOM 712 O O . ASP A 1 96 ? -6.603 0.346 0.602 1.00 88.69 96 ASP A O 1
ATOM 716 N N . ARG A 1 97 ? -6.247 0.106 -1.600 1.00 88.62 97 ARG A N 1
ATOM 717 C CA . ARG A 1 97 ? -6.156 -1.351 -1.528 1.00 88.62 97 ARG A CA 1
ATOM 718 C C . ARG A 1 97 ? -4.992 -1.820 -0.668 1.00 88.62 97 ARG A C 1
ATOM 720 O O . ARG A 1 97 ? -5.115 -2.888 -0.089 1.00 88.62 97 ARG A O 1
ATOM 727 N N . LEU A 1 98 ? -3.865 -1.111 -0.616 1.00 91.00 98 LEU A N 1
ATOM 728 C CA . LEU A 1 98 ? -2.710 -1.599 0.141 1.00 91.00 98 LEU A CA 1
ATOM 729 C C . LEU A 1 98 ? -3.020 -1.551 1.635 1.00 91.00 98 LEU A C 1
ATOM 731 O O . LEU A 1 98 ? -2.969 -2.583 2.303 1.00 91.00 98 LEU A O 1
ATOM 735 N N . ASN A 1 99 ? -3.440 -0.382 2.116 1.00 92.62 99 ASN A N 1
ATOM 736 C CA . ASN A 1 99 ? -3.783 -0.196 3.520 1.00 92.62 99 ASN A CA 1
ATOM 737 C C . ASN A 1 99 ? -5.039 -0.984 3.926 1.00 92.62 99 ASN A C 1
ATOM 739 O O . ASN A 1 99 ? -5.118 -1.453 5.057 1.00 92.62 99 ASN A O 1
ATOM 743 N N . PHE A 1 100 ? -5.968 -1.248 3.000 1.00 93.12 100 PHE A N 1
ATOM 744 C CA . PHE A 1 100 ? -7.076 -2.176 3.245 1.00 93.12 100 PHE A CA 1
ATOM 745 C C . PHE A 1 100 ? -6.595 -3.595 3.588 1.00 93.12 100 PHE A C 1
ATOM 747 O O . PHE A 1 100 ? -7.011 -4.153 4.601 1.00 93.12 100 PHE A O 1
ATOM 754 N N . HIS A 1 101 ? -5.691 -4.178 2.788 1.00 92.62 101 HIS A N 1
ATOM 755 C CA . HIS A 1 101 ? -5.156 -5.510 3.100 1.00 92.62 101 HIS A CA 1
ATOM 756 C C . HIS A 1 101 ? -4.275 -5.490 4.356 1.00 92.62 101 HIS A C 1
ATOM 758 O O . HIS A 1 101 ? -4.316 -6.462 5.103 1.00 92.62 101 HIS A O 1
ATOM 764 N N . ARG A 1 102 ? -3.532 -4.400 4.623 1.00 93.94 102 ARG A N 1
ATOM 765 C CA . ARG A 1 102 ? -2.769 -4.238 5.878 1.00 93.94 102 ARG A CA 1
ATOM 766 C C . ARG A 1 102 ? -3.698 -4.287 7.087 1.00 93.94 102 ARG A C 1
ATOM 768 O O . ARG A 1 102 ? -3.452 -5.058 8.005 1.00 93.94 102 ARG A O 1
ATOM 775 N N . GLY A 1 103 ? -4.789 -3.520 7.052 1.00 94.44 103 GLY A N 1
ATOM 776 C CA . GLY A 1 103 ? -5.773 -3.481 8.131 1.00 94.44 103 GLY A CA 1
ATOM 777 C C . GLY A 1 103 ? -6.446 -4.830 8.351 1.00 94.44 103 GLY A C 1
ATOM 778 O O . GLY A 1 103 ? -6.485 -5.314 9.476 1.00 94.44 103 GLY A O 1
ATOM 779 N N . LEU A 1 104 ? -6.904 -5.486 7.280 1.00 94.31 104 LEU A N 1
ATOM 780 C CA . LEU A 1 104 ? -7.507 -6.817 7.388 1.00 94.31 104 LEU A CA 1
ATOM 781 C C . LEU A 1 104 ? -6.533 -7.866 7.934 1.00 94.31 104 LEU A C 1
ATOM 783 O O . LEU A 1 104 ? -6.932 -8.684 8.757 1.00 94.31 104 LEU A O 1
ATOM 787 N N . LEU A 1 105 ? -5.273 -7.847 7.493 1.00 94.00 105 LEU A N 1
ATOM 788 C CA . LEU A 1 105 ? -4.248 -8.771 7.976 1.00 94.00 105 LEU A CA 1
ATOM 789 C C . LEU A 1 105 ? -3.950 -8.535 9.461 1.00 94.00 105 LEU A C 1
ATOM 791 O O . LEU A 1 105 ? -3.892 -9.489 10.231 1.00 94.00 105 LEU A O 1
ATOM 795 N N . TRP A 1 106 ? -3.848 -7.272 9.874 1.00 95.06 106 TRP A N 1
ATOM 796 C CA . TRP A 1 106 ? -3.649 -6.897 11.270 1.00 95.06 106 TRP A CA 1
ATOM 797 C C . TRP A 1 106 ? -4.811 -7.354 12.165 1.00 95.06 106 TRP A C 1
ATOM 799 O O . TRP A 1 106 ? -4.577 -7.909 13.238 1.00 95.06 106 TRP A O 1
ATOM 809 N N . VAL A 1 107 ? -6.065 -7.192 11.718 1.00 94.69 107 VAL A N 1
ATOM 810 C CA . VAL A 1 107 ? -7.234 -7.697 12.465 1.00 94.69 107 VAL A CA 1
ATOM 811 C C . VAL A 1 107 ? -7.214 -9.225 12.495 1.00 94.69 107 VAL A C 1
ATOM 813 O O . VAL A 1 107 ? -7.412 -9.809 13.554 1.00 94.69 107 VAL A O 1
ATOM 816 N N . PHE A 1 108 ? -6.901 -9.885 11.376 1.00 93.69 108 PHE A N 1
ATOM 817 C CA . PHE A 1 108 ? -6.840 -11.346 11.292 1.00 93.69 108 PHE A CA 1
ATOM 818 C C . PHE A 1 108 ? -5.814 -11.961 12.257 1.00 93.69 108 PHE A C 1
ATOM 820 O O . PHE A 1 108 ? -6.078 -13.005 12.847 1.00 93.69 108 PHE A O 1
ATOM 827 N N . GLN A 1 109 ? -4.665 -11.309 12.452 1.00 91.69 109 GLN A N 1
ATOM 828 C CA . GLN A 1 109 ? -3.632 -11.749 13.397 1.00 91.69 109 GLN A CA 1
ATOM 829 C C . GLN A 1 109 ? -4.070 -11.657 14.868 1.00 91.69 109 GLN A C 1
ATOM 831 O O . GLN A 1 109 ? -3.532 -12.381 15.704 1.00 91.69 109 GLN A O 1
ATOM 836 N N . ARG A 1 110 ? -5.003 -10.755 15.201 1.00 91.56 110 ARG A N 1
ATOM 837 C CA . ARG A 1 110 ? -5.430 -10.490 16.586 1.00 91.56 110 ARG A CA 1
ATOM 838 C C . ARG A 1 110 ? -6.762 -11.153 16.922 1.00 91.56 110 ARG A C 1
ATOM 840 O O . ARG A 1 110 ? -6.859 -11.866 17.913 1.00 91.56 110 ARG A O 1
ATOM 847 N N . GLU A 1 111 ? -7.770 -10.905 16.096 1.00 92.69 111 GLU A N 1
ATOM 848 C CA . GLU A 1 111 ? -9.157 -11.325 16.286 1.00 92.69 111 GLU A CA 1
ATOM 849 C C . GLU A 1 111 ? -9.703 -11.906 14.966 1.00 92.69 111 GLU A C 1
ATOM 851 O O . GLU A 1 111 ? -10.494 -11.266 14.264 1.00 92.69 111 GL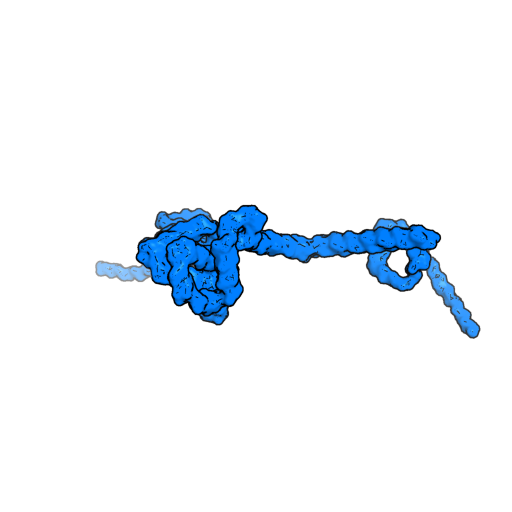U A O 1
ATOM 856 N N . PRO A 1 112 ? -9.289 -13.131 14.585 1.00 93.06 112 PRO A N 1
ATOM 857 C CA . PRO A 1 112 ? -9.704 -13.746 13.322 1.00 93.06 112 PRO A CA 1
ATOM 858 C C . PRO A 1 112 ? -11.222 -13.946 13.235 1.00 93.06 112 PRO A C 1
ATOM 860 O O . PRO A 1 112 ? -11.787 -13.883 12.144 1.00 93.06 112 PRO A O 1
ATOM 863 N N . GLU A 1 113 ? -11.898 -14.130 14.371 1.00 94.56 113 GLU A N 1
ATOM 864 C CA . GLU A 1 113 ? -13.357 -14.264 14.452 1.00 94.56 113 GLU A CA 1
ATOM 865 C C . GLU A 1 113 ? -14.085 -13.041 13.882 1.00 94.56 113 GLU A C 1
ATOM 867 O O . GLU A 1 113 ? -15.069 -13.196 13.159 1.00 94.56 113 GLU A O 1
ATOM 872 N N . VAL A 1 114 ? -13.557 -11.834 14.113 1.00 94.00 114 VAL A N 1
ATOM 873 C CA . VAL A 1 114 ? -14.126 -10.587 13.580 1.00 94.00 114 VAL A CA 1
ATOM 874 C C . VAL A 1 114 ? -14.039 -10.570 12.057 1.00 94.00 114 VAL A C 1
ATOM 876 O O . VAL A 1 114 ? -15.006 -10.224 11.379 1.00 94.00 114 VAL A O 1
ATOM 879 N N . VAL A 1 115 ? -12.912 -10.999 11.490 1.00 92.19 115 VAL A N 1
ATOM 880 C CA . VAL A 1 115 ? -12.742 -11.087 10.031 1.00 92.19 115 VAL A CA 1
ATOM 881 C C . VAL A 1 115 ? -13.693 -12.124 9.434 1.00 92.19 115 VAL A C 1
ATOM 883 O O . VAL A 1 115 ? -14.317 -11.864 8.405 1.00 92.19 115 VAL A O 1
ATOM 886 N N . LEU A 1 116 ? -13.836 -13.279 10.091 1.00 92.50 116 LEU A N 1
ATOM 887 C CA . LEU A 1 116 ? -14.723 -14.357 9.653 1.00 92.50 116 LEU A CA 1
ATOM 888 C C . LEU A 1 116 ? -16.203 -13.948 9.704 1.00 92.50 116 LEU A C 1
ATOM 890 O O . LEU A 1 116 ? -16.948 -14.238 8.768 1.00 92.50 116 LEU A O 1
ATOM 894 N N . ALA A 1 117 ? -16.617 -13.222 10.744 1.00 94.44 117 ALA A N 1
ATOM 895 C CA . ALA A 1 117 ? -17.973 -12.690 10.863 1.00 94.44 117 ALA A CA 1
ATOM 896 C C . ALA A 1 117 ? -18.301 -11.653 9.770 1.00 94.44 117 ALA A C 1
ATOM 898 O O . ALA A 1 117 ? -19.451 -11.534 9.358 1.00 94.44 117 ALA A O 1
ATOM 899 N N . ASN A 1 118 ? -17.288 -10.947 9.255 1.00 93.06 118 ASN A N 1
ATOM 900 C CA . ASN A 1 118 ? -17.436 -9.862 8.280 1.00 93.06 118 ASN A CA 1
ATOM 901 C C . ASN A 1 118 ? -16.986 -10.246 6.854 1.00 93.06 118 ASN A C 1
ATOM 903 O O . ASN A 1 118 ? -16.728 -9.373 6.022 1.00 93.06 118 ASN A O 1
ATOM 907 N N . LEU A 1 119 ? -16.904 -11.541 6.520 1.00 91.12 119 LEU A N 1
ATOM 908 C CA . LEU A 1 119 ? -16.455 -11.999 5.192 1.00 91.12 119 LEU A CA 1
ATOM 909 C C . LEU A 1 119 ? -17.276 -11.412 4.037 1.00 91.12 119 LEU A C 1
ATOM 911 O O . LEU A 1 119 ? -16.721 -11.088 2.984 1.00 91.12 119 LEU A O 1
ATOM 915 N N . GLN A 1 120 ? -18.590 -11.274 4.229 1.00 90.69 120 GLN A N 1
ATOM 916 C CA . GLN A 1 120 ? -19.481 -10.695 3.222 1.00 90.69 120 GLN A CA 1
ATOM 917 C C . GLN A 1 120 ? -19.156 -9.216 2.977 1.00 90.69 120 GLN A C 1
ATOM 919 O O . GLN A 1 120 ? -19.077 -8.792 1.822 1.00 90.69 120 GLN A O 1
ATOM 924 N N . GLU A 1 121 ? -18.847 -8.469 4.037 1.00 89.50 121 GLU A N 1
ATOM 925 C CA . GLU A 1 121 ? -18.482 -7.051 3.966 1.00 89.50 121 GLU A CA 1
ATOM 926 C C . GLU A 1 121 ? -17.138 -6.828 3.261 1.00 89.50 121 GLU A C 1
ATOM 928 O O . GLU A 1 121 ? -16.980 -5.879 2.489 1.00 89.50 121 GLU A O 1
ATOM 933 N N . ILE A 1 122 ? -16.180 -7.752 3.413 1.00 88.62 122 ILE A N 1
ATOM 934 C CA . ILE A 1 122 ? -14.904 -7.701 2.674 1.00 88.62 122 ILE A CA 1
ATOM 935 C C . ILE A 1 122 ? -15.142 -7.769 1.161 1.00 88.62 122 ILE A C 1
ATOM 937 O O . ILE A 1 122 ? -14.492 -7.057 0.390 1.00 88.62 122 ILE A 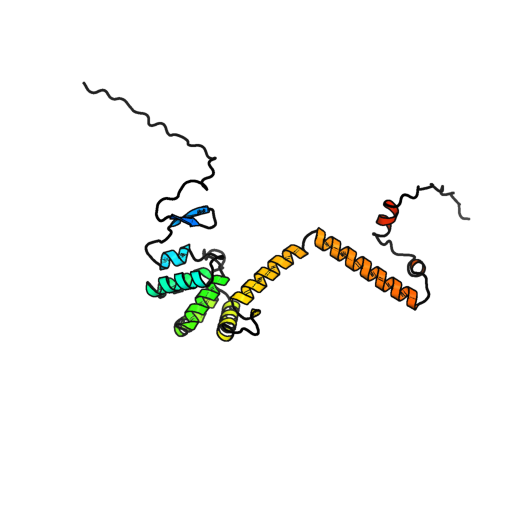O 1
ATOM 941 N N . VAL A 1 123 ? -16.080 -8.607 0.715 1.00 88.38 123 VAL A N 1
ATOM 942 C CA . VAL A 1 123 ? -16.441 -8.708 -0.707 1.00 88.38 123 VAL A CA 1
ATOM 943 C C . VAL A 1 123 ? -17.274 -7.509 -1.149 1.00 88.38 123 VAL A C 1
ATOM 945 O O . VAL A 1 123 ? -17.101 -7.036 -2.275 1.00 88.38 123 VAL A O 1
ATOM 948 N N . ALA A 1 124 ? -18.149 -7.003 -0.278 1.00 87.44 124 ALA A N 1
ATOM 949 C CA . ALA A 1 124 ? -18.978 -5.840 -0.557 1.00 87.44 124 ALA A CA 1
ATOM 950 C C . ALA A 1 124 ? -18.120 -4.590 -0.804 1.00 87.44 124 ALA A C 1
ATOM 952 O O . ALA A 1 124 ? -18.247 -3.956 -1.855 1.00 87.44 124 ALA A O 1
ATOM 953 N N . HIS A 1 125 ? -17.195 -4.285 0.104 1.00 84.38 125 HIS A N 1
ATOM 954 C CA . HIS A 1 125 ? -16.342 -3.102 0.012 1.00 84.38 125 HIS A CA 1
ATOM 955 C C . HIS A 1 125 ? -15.093 -3.312 -0.851 1.00 84.38 125 HIS A C 1
ATOM 957 O O . HIS A 1 125 ? -14.539 -2.346 -1.361 1.00 84.38 125 HIS A O 1
ATOM 963 N N . GLY A 1 126 ? -14.662 -4.551 -1.076 1.00 83.19 126 GLY A N 1
ATOM 964 C CA . GLY A 1 126 ? -13.524 -4.877 -1.931 1.00 83.19 126 GLY A CA 1
ATOM 965 C C . GLY A 1 126 ? -13.924 -5.690 -3.159 1.00 83.19 126 GLY A C 1
ATOM 966 O O . GLY A 1 126 ? -14.652 -5.243 -4.045 1.00 83.19 126 GLY A O 1
ATOM 967 N N . CYS A 1 127 ? -13.355 -6.891 -3.248 1.00 84.56 127 CYS A N 1
ATOM 968 C CA . CYS A 1 127 ? -13.661 -7.885 -4.272 1.00 84.56 127 CYS A CA 1
ATOM 969 C C . CYS A 1 127 ? -13.261 -9.282 -3.776 1.00 84.56 127 CYS A C 1
ATOM 971 O O . CYS A 1 127 ? -12.457 -9.404 -2.854 1.00 84.56 127 CYS A O 1
ATOM 973 N N . TYR A 1 128 ? -13.723 -10.350 -4.434 1.00 88.44 128 TYR A N 1
ATOM 974 C CA . TYR A 1 128 ? -13.306 -11.723 -4.097 1.00 88.44 128 TYR A CA 1
ATOM 975 C C . TYR A 1 128 ? -11.787 -11.928 -4.128 1.00 88.44 128 TYR A C 1
ATOM 977 O O . TYR A 1 128 ? -11.242 -12.715 -3.358 1.00 88.44 128 TYR A O 1
ATOM 985 N N . LYS A 1 129 ? -11.075 -11.179 -4.978 1.00 89.38 129 LYS A N 1
ATOM 986 C CA . LYS A 1 129 ? -9.612 -11.214 -5.006 1.00 89.38 129 LYS A CA 1
ATOM 987 C C . LYS A 1 129 ? -8.999 -10.745 -3.682 1.00 89.38 129 LYS A C 1
ATOM 989 O O . LYS A 1 129 ? -7.959 -11.270 -3.310 1.00 89.38 129 LYS A O 1
ATOM 994 N N . SER A 1 130 ? -9.634 -9.817 -2.967 1.00 88.12 130 SER A N 1
ATOM 995 C CA . SER A 1 130 ? -9.150 -9.348 -1.665 1.00 88.12 130 SER A CA 1
ATOM 996 C C . SER A 1 130 ? -9.185 -10.441 -0.601 1.00 88.12 130 SER A C 1
ATOM 998 O O . SER A 1 130 ? -8.239 -10.540 0.171 1.00 88.12 130 SER A O 1
ATOM 1000 N N . LEU A 1 131 ? -10.202 -11.311 -0.611 1.00 89.31 131 LEU A N 1
ATOM 1001 C CA . LEU A 1 131 ? -10.244 -12.486 0.268 1.00 89.31 131 LEU A CA 1
ATOM 1002 C C . LEU A 1 131 ? -9.095 -13.454 -0.029 1.00 89.31 131 LEU A C 1
ATOM 1004 O O . LEU A 1 131 ? -8.394 -13.886 0.881 1.00 89.31 131 LEU A O 1
ATOM 1008 N N . LEU A 1 132 ? -8.873 -13.766 -1.309 1.00 90.38 132 LEU A N 1
ATOM 1009 C CA . LEU A 1 132 ? -7.784 -14.658 -1.719 1.00 90.38 132 LEU A CA 1
ATOM 1010 C C . LEU A 1 132 ? -6.416 -14.081 -1.348 1.00 90.38 132 LEU A C 1
ATOM 1012 O O . LEU A 1 132 ? -5.562 -14.794 -0.830 1.00 90.38 132 LEU A O 1
ATOM 1016 N N . SER A 1 133 ? -6.221 -12.783 -1.586 1.00 90.50 133 SER A N 1
ATOM 1017 C CA . SER A 1 133 ? -5.006 -12.078 -1.195 1.00 90.50 133 SER A CA 1
ATOM 1018 C C . SER A 1 133 ? -4.813 -12.086 0.320 1.00 90.50 133 SER A C 1
ATOM 1020 O O . SER A 1 133 ? -3.712 -12.375 0.767 1.00 90.50 133 SER A O 1
ATOM 1022 N N . LEU A 1 134 ? -5.866 -11.856 1.112 1.00 90.88 134 LEU A N 1
ATOM 1023 C CA . LEU A 1 134 ? -5.792 -11.929 2.573 1.00 90.88 134 LEU A CA 1
ATOM 1024 C C . LEU A 1 134 ? -5.337 -13.312 3.054 1.00 90.88 134 LEU A C 1
ATOM 1026 O O . LEU A 1 134 ? -4.419 -13.390 3.861 1.00 90.88 134 LEU A O 1
ATOM 1030 N N . LEU A 1 135 ? -5.922 -14.393 2.526 1.00 90.06 135 LEU A N 1
ATOM 1031 C CA . LEU A 1 135 ? -5.525 -15.763 2.874 1.00 90.06 135 LEU A CA 1
ATOM 1032 C C . LEU A 1 135 ? -4.070 -16.051 2.497 1.00 90.06 135 LEU A C 1
ATOM 1034 O O . LEU A 1 135 ? -3.321 -16.617 3.289 1.00 90.06 135 LEU A O 1
ATOM 1038 N N . GLN A 1 136 ? -3.659 -15.635 1.299 1.00 91.31 136 GLN A N 1
ATOM 1039 C CA . GLN A 1 136 ? -2.277 -15.764 0.852 1.00 91.31 136 GLN A CA 1
ATOM 1040 C C . GLN A 1 136 ? -1.321 -15.047 1.815 1.00 91.31 136 GLN A C 1
ATOM 1042 O O . GLN A 1 136 ? -0.322 -15.630 2.229 1.00 91.31 136 GLN A O 1
ATOM 1047 N N . TYR A 1 137 ? -1.633 -13.805 2.192 1.00 91.06 137 TYR A N 1
ATOM 1048 C CA . TYR A 1 137 ? -0.795 -13.026 3.101 1.00 91.06 137 TYR A CA 1
ATOM 1049 C C . TYR A 1 137 ? -0.785 -13.613 4.512 1.00 91.06 137 TYR A C 1
ATOM 1051 O O . TYR A 1 137 ? 0.285 -13.728 5.092 1.00 91.06 137 TYR A O 1
ATOM 1059 N N . ALA A 1 138 ? -1.926 -14.079 5.021 1.00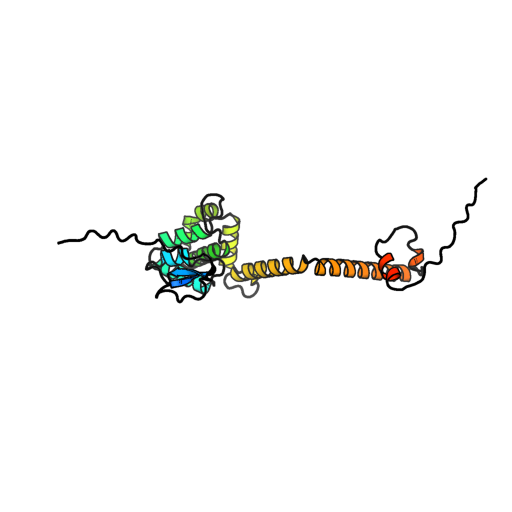 88.81 138 ALA A N 1
ATOM 1060 C CA . ALA A 1 138 ? -2.019 -14.730 6.325 1.00 88.81 138 ALA A CA 1
ATOM 1061 C C . ALA A 1 138 ? -1.159 -16.004 6.421 1.00 88.81 138 ALA A C 1
ATOM 1063 O O . ALA A 1 138 ? -0.548 -16.263 7.453 1.00 88.81 138 ALA A O 1
ATOM 1064 N N . ILE A 1 139 ? -1.073 -16.790 5.341 1.00 88.50 139 ILE A N 1
ATOM 1065 C CA . ILE A 1 139 ? -0.249 -18.010 5.295 1.00 88.50 139 ILE A CA 1
ATOM 1066 C C . ILE A 1 139 ? 1.242 -17.679 5.126 1.00 88.50 139 ILE A C 1
ATOM 1068 O O . ILE A 1 139 ? 2.106 -18.402 5.624 1.00 88.50 139 ILE A O 1
ATOM 1072 N N . HIS A 1 140 ? 1.564 -16.611 4.395 1.00 84.19 140 HIS A N 1
ATOM 1073 C CA . HIS A 1 140 ? 2.934 -16.290 3.988 1.00 84.19 140 HIS A CA 1
ATOM 1074 C C . HIS A 1 140 ? 3.566 -15.115 4.731 1.00 84.19 140 HIS A C 1
ATOM 1076 O O . HIS A 1 140 ? 4.642 -14.684 4.335 1.00 84.19 140 HIS A O 1
ATOM 1082 N N . ASP A 1 141 ? 2.953 -14.620 5.799 1.00 71.50 141 ASP A N 1
ATOM 1083 C CA . ASP A 1 141 ? 3.330 -13.377 6.478 1.00 71.50 141 ASP A CA 1
ATOM 1084 C C . ASP A 1 141 ? 4.823 -13.304 6.869 1.00 71.50 141 ASP A C 1
ATOM 1086 O O . ASP A 1 141 ? 5.486 -12.290 6.671 1.00 71.50 141 ASP A O 1
ATOM 1090 N N . ASN A 1 142 ? 5.395 -14.439 7.290 1.00 68.50 142 ASN A N 1
ATOM 1091 C CA . ASN A 1 142 ? 6.807 -14.581 7.677 1.00 68.50 142 ASN A CA 1
ATOM 1092 C C . ASN A 1 142 ? 7.676 -15.301 6.629 1.00 68.50 142 ASN A C 1
ATOM 1094 O O . ASN A 1 142 ? 8.754 -15.812 6.939 1.00 68.50 142 ASN A O 1
ATOM 1098 N N . ASN A 1 143 ? 7.207 -15.415 5.386 1.00 73.38 143 ASN A N 1
ATOM 1099 C CA . ASN A 1 143 ? 7.907 -16.180 4.362 1.00 73.38 143 ASN A CA 1
ATOM 1100 C C . ASN A 1 143 ? 9.103 -15.399 3.794 1.00 73.38 143 ASN A C 1
ATOM 1102 O O . ASN A 1 143 ? 8.963 -14.572 2.893 1.00 73.38 143 ASN A O 1
ATOM 1106 N N . THR A 1 144 ? 10.301 -15.717 4.282 1.00 69.44 144 THR A N 1
ATOM 1107 C CA . THR A 1 144 ? 11.567 -15.166 3.7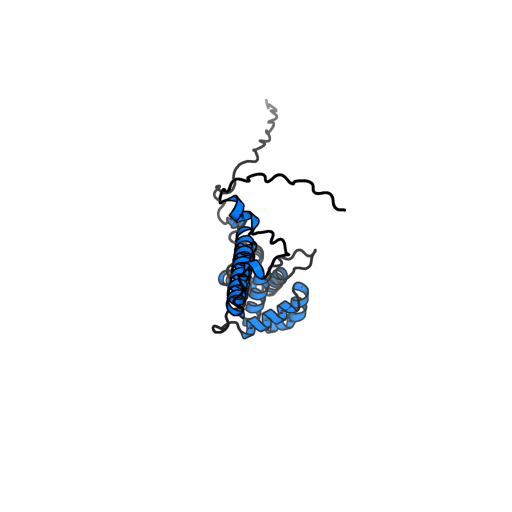74 1.00 69.44 144 THR A CA 1
ATOM 1108 C C . THR A 1 144 ? 12.006 -15.785 2.445 1.00 69.44 144 THR A C 1
ATOM 1110 O O . THR A 1 144 ? 12.793 -15.180 1.721 1.00 69.44 144 THR A O 1
ATOM 1113 N N . ILE A 1 145 ? 11.484 -16.967 2.096 1.00 75.25 145 ILE A N 1
ATOM 1114 C CA . ILE A 1 145 ? 11.849 -17.714 0.883 1.00 75.25 145 ILE A CA 1
ATOM 1115 C C . ILE A 1 145 ? 11.180 -17.098 -0.348 1.00 75.25 145 ILE A C 1
ATOM 1117 O O . ILE A 1 145 ? 11.813 -16.953 -1.390 1.00 75.25 145 ILE A O 1
ATOM 1121 N N . ASN A 1 146 ? 9.914 -16.691 -0.223 1.00 79.25 146 ASN A N 1
ATOM 1122 C CA . ASN A 1 146 ? 9.154 -16.066 -1.306 1.00 79.25 146 ASN A CA 1
ATOM 1123 C C . ASN A 1 146 ? 8.574 -14.710 -0.872 1.00 79.25 146 ASN A C 1
ATOM 1125 O O . ASN A 1 146 ? 7.367 -14.613 -0.626 1.00 79.25 146 ASN A O 1
ATOM 1129 N N . PRO A 1 147 ? 9.392 -13.638 -0.846 1.00 80.06 147 PRO A N 1
ATOM 1130 C CA . PRO A 1 147 ? 8.946 -12.312 -0.421 1.00 80.06 147 PRO A CA 1
ATOM 1131 C C . PRO A 1 147 ? 7.797 -11.763 -1.271 1.00 80.06 147 PRO A C 1
ATOM 1133 O O . PRO A 1 147 ? 6.970 -11.012 -0.782 1.00 80.06 147 PRO A O 1
ATOM 1136 N N . SER A 1 148 ? 7.688 -12.155 -2.543 1.00 81.19 148 SER A N 1
ATOM 1137 C CA . SER A 1 148 ? 6.599 -11.718 -3.431 1.00 81.19 148 SER A CA 1
ATOM 1138 C C . SER A 1 148 ? 5.206 -12.182 -2.993 1.00 81.19 148 SER A C 1
ATOM 1140 O O . SER A 1 148 ? 4.215 -11.641 -3.485 1.00 81.19 148 SER A O 1
ATOM 1142 N N . LEU A 1 149 ? 5.124 -13.183 -2.110 1.00 83.94 149 LEU A N 1
ATOM 1143 C CA . LEU A 1 149 ? 3.868 -13.682 -1.559 1.00 83.94 149 LEU A CA 1
ATOM 1144 C C . LEU A 1 149 ? 3.448 -12.945 -0.285 1.00 83.94 149 LEU A C 1
ATOM 1146 O O . LEU A 1 149 ? 2.313 -13.136 0.138 1.00 83.94 149 LEU A O 1
ATOM 1150 N N . THR A 1 150 ? 4.320 -12.122 0.305 1.00 88.81 150 THR A N 1
ATOM 1151 C CA . THR A 1 150 ? 3.961 -11.251 1.429 1.00 88.81 150 THR A CA 1
ATOM 1152 C C . THR A 1 150 ? 3.251 -10.005 0.917 1.00 88.81 150 THR A C 1
ATOM 1154 O O . THR A 1 150 ? 3.401 -9.615 -0.246 1.00 88.81 150 THR A O 1
ATOM 1157 N N . LEU A 1 151 ? 2.484 -9.349 1.786 1.00 89.19 151 LEU A N 1
ATOM 1158 C CA . LEU A 1 151 ? 1.770 -8.126 1.428 1.00 89.19 151 LEU A CA 1
ATOM 1159 C C . LEU A 1 151 ? 2.732 -7.022 0.954 1.00 89.19 151 LEU A C 1
ATOM 1161 O O . LEU A 1 151 ? 2.548 -6.444 -0.121 1.00 89.19 151 LEU A O 1
ATOM 1165 N N . GLU A 1 152 ? 3.791 -6.773 1.725 1.00 88.88 152 GLU A N 1
ATOM 1166 C CA . GLU A 1 152 ? 4.784 -5.740 1.415 1.00 88.88 152 GLU A CA 1
ATOM 1167 C C . GLU A 1 152 ? 5.626 -6.097 0.189 1.00 88.88 152 GLU A C 1
ATOM 1169 O O . GLU A 1 152 ? 5.894 -5.242 -0.658 1.00 88.88 152 GLU A O 1
ATOM 1174 N N . GLY A 1 153 ? 6.008 -7.366 0.027 1.00 87.12 153 GLY A N 1
ATOM 1175 C CA . GLY A 1 153 ? 6.778 -7.781 -1.139 1.00 87.12 153 GLY A CA 1
ATOM 1176 C C . GLY A 1 153 ? 5.950 -7.776 -2.424 1.00 87.12 153 GLY A C 1
ATOM 1177 O O . GLY A 1 153 ? 6.455 -7.356 -3.469 1.00 87.12 153 GLY A O 1
ATOM 1178 N N . ALA A 1 154 ? 4.662 -8.130 -2.364 1.00 88.75 154 ALA A N 1
ATOM 1179 C CA . ALA A 1 154 ? 3.737 -7.965 -3.484 1.00 88.75 154 ALA A CA 1
ATOM 1180 C C . ALA A 1 154 ? 3.576 -6.483 -3.870 1.00 88.75 154 ALA A C 1
ATOM 1182 O O . ALA A 1 154 ? 3.604 -6.139 -5.060 1.00 88.75 154 ALA A O 1
ATOM 1183 N N . ALA A 1 155 ? 3.467 -5.588 -2.882 1.00 88.62 155 ALA A N 1
ATOM 1184 C CA . ALA A 1 155 ? 3.398 -4.145 -3.102 1.00 88.62 155 ALA A CA 1
ATOM 1185 C C . ALA A 1 155 ? 4.691 -3.596 -3.734 1.00 88.62 155 ALA A C 1
ATOM 1187 O O . ALA A 1 155 ? 4.640 -2.887 -4.748 1.00 88.62 155 ALA A O 1
ATOM 1188 N N . ALA A 1 156 ? 5.854 -3.986 -3.208 1.00 89.19 156 ALA A N 1
ATOM 1189 C CA . ALA A 1 156 ? 7.161 -3.608 -3.737 1.00 89.19 156 ALA A CA 1
ATOM 1190 C C . ALA A 1 156 ? 7.363 -4.111 -5.176 1.00 89.19 156 ALA A C 1
ATOM 1192 O O . ALA A 1 156 ? 7.791 -3.347 -6.048 1.00 89.19 156 ALA A O 1
ATOM 1193 N N . ALA A 1 157 ? 6.985 -5.360 -5.465 1.00 89.38 157 ALA A N 1
ATOM 1194 C CA . ALA A 1 157 ? 7.039 -5.933 -6.807 1.00 89.38 157 ALA A CA 1
ATOM 1195 C C . ALA A 1 157 ? 6.129 -5.175 -7.787 1.00 89.38 157 ALA A C 1
ATOM 1197 O O . ALA A 1 157 ? 6.541 -4.855 -8.907 1.00 89.38 157 ALA A O 1
ATOM 1198 N N . ALA A 1 158 ? 4.912 -4.813 -7.367 1.00 89.25 158 ALA A N 1
ATOM 1199 C CA . ALA A 1 158 ? 4.002 -4.008 -8.177 1.00 89.25 158 ALA A CA 1
ATOM 1200 C C . ALA A 1 158 ? 4.573 -2.605 -8.464 1.00 89.25 158 ALA A C 1
ATOM 1202 O O . ALA A 1 158 ? 4.501 -2.123 -9.603 1.00 89.25 158 ALA A O 1
ATOM 1203 N N . ALA A 1 159 ? 5.187 -1.964 -7.465 1.00 89.06 159 ALA A N 1
ATOM 1204 C CA . ALA A 1 159 ? 5.854 -0.674 -7.618 1.00 89.06 159 ALA A CA 1
ATOM 1205 C C . ALA A 1 159 ? 7.059 -0.764 -8.572 1.00 89.06 159 ALA A C 1
ATOM 1207 O O . ALA A 1 159 ? 7.186 0.058 -9.488 1.00 89.06 159 ALA A O 1
ATOM 1208 N N . ALA A 1 160 ? 7.902 -1.790 -8.424 1.00 90.56 160 ALA A N 1
ATOM 1209 C CA . ALA A 1 160 ? 9.032 -2.063 -9.309 1.00 90.56 160 ALA A CA 1
ATOM 1210 C C . ALA A 1 160 ? 8.569 -2.314 -10.751 1.00 90.56 160 ALA A C 1
ATOM 1212 O O . ALA A 1 160 ? 9.087 -1.700 -11.686 1.00 90.56 160 ALA A O 1
ATOM 1213 N N . HIS A 1 161 ? 7.521 -3.120 -10.943 1.00 91.12 161 HIS A N 1
ATOM 1214 C CA . HIS A 1 161 ? 6.932 -3.365 -12.256 1.00 91.12 161 HIS A CA 1
ATOM 1215 C C . HIS A 1 161 ? 6.379 -2.077 -12.887 1.00 91.12 161 HIS A C 1
ATOM 1217 O O . HIS A 1 161 ? 6.589 -1.825 -14.076 1.00 91.12 161 HIS A O 1
ATOM 1223 N N . LYS A 1 162 ? 5.727 -1.203 -12.108 1.00 90.62 162 LYS A N 1
ATOM 1224 C CA . LYS A 1 162 ? 5.257 0.110 -12.587 1.00 90.62 162 LYS A CA 1
ATOM 1225 C C . LYS A 1 162 ? 6.428 0.995 -13.032 1.00 90.62 162 LYS A C 1
ATOM 1227 O O . LYS A 1 162 ? 6.340 1.602 -14.102 1.00 90.62 162 LYS A O 1
ATOM 1232 N N . LYS A 1 163 ? 7.520 1.045 -12.257 1.00 90.62 163 LYS A N 1
ATOM 1233 C CA . LYS A 1 163 ? 8.758 1.771 -12.607 1.00 90.62 163 LYS A CA 1
ATOM 1234 C C . LYS A 1 163 ? 9.387 1.208 -13.889 1.00 90.62 163 LYS A C 1
ATOM 1236 O O . LYS A 1 163 ? 9.643 1.962 -14.827 1.00 90.62 163 LYS A O 1
ATOM 1241 N N . HIS A 1 164 ? 9.529 -0.112 -13.984 1.00 91.25 164 HIS A N 1
ATOM 1242 C CA . HIS A 1 164 ? 10.081 -0.794 -15.155 1.00 91.25 164 HIS A CA 1
ATOM 1243 C C . HIS A 1 164 ? 9.231 -0.583 -16.417 1.00 91.25 164 HIS A C 1
ATOM 1245 O O . HIS A 1 164 ? 9.729 -0.230 -17.484 1.00 91.25 164 HIS A O 1
ATOM 1251 N N . ARG A 1 165 ? 7.907 -0.707 -16.305 1.00 90.56 165 ARG A N 1
ATOM 1252 C CA . ARG A 1 165 ? 6.985 -0.451 -17.417 1.00 90.56 165 ARG A CA 1
ATOM 1253 C C . ARG A 1 165 ? 7.094 0.987 -17.929 1.00 90.56 165 ARG A C 1
ATOM 1255 O O . ARG A 1 165 ? 6.978 1.204 -19.137 1.00 90.56 165 ARG A O 1
ATOM 1262 N N . LYS A 1 166 ? 7.304 1.963 -17.038 1.00 90.44 166 LYS A N 1
ATOM 1263 C CA . LYS A 1 166 ? 7.550 3.361 -17.423 1.00 90.44 166 LYS A CA 1
ATOM 1264 C C . LYS A 1 166 ? 8.877 3.506 -18.170 1.00 90.44 166 LYS A C 1
ATOM 1266 O O . LYS A 1 166 ? 8.876 4.104 -19.243 1.00 90.44 166 LYS A O 1
ATOM 1271 N N . SER A 1 167 ? 9.966 2.910 -17.677 1.00 89.06 167 SER A N 1
ATOM 1272 C CA . SER A 1 167 ? 11.282 3.021 -18.326 1.00 89.06 167 SER A CA 1
ATOM 1273 C C . SER A 1 167 ? 11.308 2.387 -19.723 1.00 89.06 167 SER A C 1
ATOM 1275 O O . SER A 1 167 ? 11.843 2.973 -20.666 1.00 89.06 167 SER A O 1
ATOM 1277 N N . ILE A 1 168 ? 10.626 1.252 -19.904 1.00 88.44 168 ILE A N 1
ATOM 1278 C CA . ILE A 1 168 ? 10.522 0.560 -21.197 1.00 88.44 168 ILE A CA 1
ATOM 1279 C C . ILE A 1 168 ? 9.735 1.357 -22.240 1.00 88.44 168 ILE A C 1
ATOM 1281 O O . ILE A 1 168 ? 10.012 1.272 -23.438 1.00 88.44 168 ILE A O 1
ATOM 1285 N N . ARG A 1 169 ? 8.695 2.081 -21.819 1.00 89.31 169 ARG A N 1
ATOM 1286 C CA . ARG A 1 169 ? 7.777 2.741 -22.758 1.00 89.31 169 ARG A CA 1
ATOM 1287 C C . ARG A 1 169 ? 8.314 4.044 -23.333 1.00 89.31 169 ARG A C 1
ATOM 1289 O O . ARG A 1 169 ? 7.663 4.594 -24.222 1.00 89.31 169 ARG A O 1
ATOM 1296 N N . THR A 1 170 ? 9.483 4.492 -22.883 1.00 93.00 170 THR A N 1
ATOM 1297 C CA . THR A 1 170 ? 10.124 5.701 -23.395 1.00 93.00 170 THR A CA 1
ATOM 1298 C C . THR A 1 170 ? 10.434 5.575 -24.896 1.00 93.00 170 THR A C 1
ATOM 1300 O O . THR A 1 170 ? 10.785 4.487 -25.372 1.00 93.00 170 THR A O 1
ATOM 1303 N N . PRO A 1 171 ? 10.321 6.669 -25.677 1.00 89.81 171 PRO A N 1
ATOM 1304 C CA . PRO A 1 171 ? 10.665 6.659 -27.100 1.00 89.81 171 PRO A CA 1
ATOM 1305 C C . PRO A 1 171 ? 12.096 6.172 -27.357 1.00 89.81 171 PRO A C 1
ATOM 1307 O O . PRO A 1 171 ? 12.330 5.386 -28.275 1.00 89.81 171 PRO A O 1
ATOM 1310 N N . TYR A 1 172 ? 13.033 6.578 -26.496 1.00 90.44 172 TYR A N 1
ATOM 1311 C CA . TYR A 1 172 ? 14.428 6.155 -26.555 1.00 90.44 172 TYR A CA 1
ATOM 1312 C C . TYR A 1 172 ? 14.584 4.639 -26.359 1.00 90.44 172 TYR A C 1
ATOM 1314 O O . TYR A 1 172 ? 15.161 3.974 -27.220 1.00 90.44 172 TYR A O 1
ATOM 1322 N N . ALA A 1 173 ? 14.000 4.060 -25.301 1.00 88.25 173 ALA A N 1
ATOM 1323 C CA . ALA A 1 173 ? 14.074 2.615 -25.063 1.00 88.25 173 ALA A CA 1
ATOM 1324 C C . ALA A 1 173 ? 13.401 1.804 -26.183 1.00 88.25 173 ALA A C 1
ATOM 1326 O O . ALA A 1 173 ? 13.910 0.757 -26.587 1.00 88.25 173 ALA A O 1
ATOM 1327 N N . LYS A 1 174 ? 12.289 2.298 -26.747 1.00 89.50 174 LYS A N 1
ATOM 1328 C CA . LYS A 1 174 ? 11.665 1.687 -27.931 1.00 89.50 174 LYS A CA 1
ATOM 1329 C C . LYS A 1 174 ? 12.595 1.718 -29.143 1.00 89.50 174 LYS A C 1
ATOM 1331 O O . LYS A 1 174 ? 12.714 0.705 -29.826 1.00 89.50 174 LYS A O 1
ATOM 1336 N N . LYS A 1 175 ? 13.266 2.845 -29.406 1.00 89.75 175 LYS A N 1
ATOM 1337 C CA . LYS A 1 175 ? 14.230 2.980 -30.510 1.00 89.75 175 LYS A CA 1
ATOM 1338 C C . LYS A 1 175 ? 15.403 2.012 -30.347 1.00 89.75 175 LYS A C 1
ATOM 1340 O O . LYS A 1 175 ? 15.725 1.310 -31.299 1.00 89.75 175 LYS A O 1
ATOM 1345 N N . GLN A 1 176 ? 15.971 1.917 -29.145 1.00 89.50 176 GLN A N 1
ATOM 1346 C CA . GLN A 1 176 ? 17.056 0.975 -28.850 1.00 89.50 176 GLN A CA 1
ATOM 1347 C C . GLN A 1 176 ? 16.632 -0.481 -29.075 1.00 89.50 176 GLN A C 1
ATOM 1349 O O . GLN A 1 176 ? 17.333 -1.236 -29.739 1.00 89.50 176 GLN A O 1
ATOM 1354 N N . ARG A 1 177 ? 15.428 -0.865 -28.631 1.00 88.00 177 ARG A N 1
ATOM 1355 C CA . ARG A 1 177 ? 14.883 -2.212 -28.879 1.00 88.00 177 ARG A CA 1
ATOM 1356 C C . ARG A 1 177 ? 14.694 -2.523 -30.363 1.00 88.00 177 ARG A C 1
ATOM 1358 O O . ARG A 1 177 ? 14.860 -3.672 -30.755 1.00 88.00 177 ARG A O 1
ATOM 1365 N N . ARG A 1 178 ? 14.317 -1.533 -31.179 1.00 88.38 178 ARG A N 1
ATOM 1366 C CA . ARG A 1 178 ? 14.190 -1.711 -32.635 1.00 88.38 178 ARG A CA 1
ATOM 1367 C C . ARG A 1 178 ? 15.557 -1.946 -33.273 1.00 88.38 178 ARG A C 1
ATOM 1369 O O . ARG A 1 178 ? 15.709 -2.954 -33.948 1.00 88.38 178 ARG A O 1
ATOM 1376 N N . ARG A 1 179 ? 16.553 -1.120 -32.936 1.00 89.75 179 ARG A N 1
ATOM 1377 C CA . ARG A 1 179 ? 17.944 -1.284 -33.396 1.00 89.75 179 ARG A CA 1
ATOM 1378 C C . ARG A 1 179 ? 18.544 -2.631 -32.993 1.00 89.75 179 ARG A C 1
ATOM 1380 O O . ARG A 1 179 ? 19.110 -3.317 -33.827 1.00 89.75 179 ARG A O 1
ATOM 1387 N N . ALA A 1 180 ? 18.356 -3.053 -31.743 1.00 89.56 180 ALA A N 1
ATOM 1388 C CA . ALA A 1 180 ? 18.848 -4.348 -31.272 1.00 89.56 180 ALA A CA 1
ATOM 1389 C C . ALA A 1 180 ? 18.199 -5.527 -32.021 1.00 89.56 180 ALA A C 1
ATOM 1391 O O . ALA A 1 180 ? 18.874 -6.497 -32.364 1.00 89.56 180 ALA A O 1
ATOM 1392 N N . LYS A 1 181 ? 16.892 -5.444 -32.318 1.00 89.50 181 LYS A N 1
ATOM 1393 C CA . LYS A 1 181 ? 16.207 -6.437 -33.160 1.00 89.50 181 LYS A CA 1
ATOM 1394 C C . LYS A 1 181 ? 16.740 -6.432 -34.590 1.00 89.50 181 LYS A C 1
ATOM 1396 O O . LYS A 1 181 ? 16.943 -7.506 -35.138 1.00 89.50 181 LYS A O 1
ATOM 1401 N N . GLU A 1 182 ? 16.968 -5.255 -35.166 1.00 86.19 182 GLU A N 1
ATOM 1402 C CA . GLU A 1 182 ? 17.545 -5.098 -36.507 1.00 86.19 182 GLU A CA 1
ATOM 1403 C C . GLU A 1 182 ? 18.941 -5.734 -36.570 1.00 86.19 182 GLU A C 1
ATOM 1405 O O . GLU A 1 182 ? 19.167 -6.598 -37.407 1.00 86.19 182 GLU A O 1
ATOM 1410 N N . GLN A 1 183 ? 19.825 -5.425 -35.619 1.00 88.31 183 GLN A N 1
ATOM 1411 C CA . GLN A 1 183 ? 21.161 -6.028 -35.522 1.00 88.31 183 GLN A CA 1
ATOM 1412 C C . GLN A 1 183 ? 21.108 -7.548 -35.339 1.00 88.31 183 GLN A C 1
ATOM 1414 O O . GLN A 1 183 ? 21.849 -8.274 -35.990 1.00 88.31 183 GLN A O 1
ATOM 1419 N N . THR A 1 184 ? 20.197 -8.049 -34.497 1.00 87.75 184 THR A N 1
ATOM 1420 C CA . THR A 1 184 ? 20.024 -9.500 -34.318 1.00 87.75 184 THR A CA 1
ATOM 1421 C C . THR A 1 184 ? 19.556 -10.156 -35.616 1.00 87.75 184 THR A C 1
ATOM 1423 O O . THR A 1 184 ? 20.046 -11.218 -35.974 1.00 87.75 184 THR A O 1
ATOM 1426 N N . GLN A 1 185 ? 18.629 -9.528 -36.347 1.00 86.06 185 GLN A N 1
ATOM 1427 C CA . GLN A 1 185 ? 18.164 -10.038 -37.638 1.00 86.06 185 GLN A CA 1
ATOM 1428 C C . GLN A 1 185 ? 19.269 -10.030 -38.692 1.00 86.06 185 GLN A C 1
ATOM 1430 O O . GLN A 1 185 ? 19.363 -10.988 -39.449 1.00 86.06 185 GLN A O 1
ATOM 1435 N N . VAL A 1 186 ? 20.088 -8.978 -38.741 1.00 83.75 186 VAL A N 1
ATOM 1436 C CA . VAL A 1 186 ? 21.246 -8.903 -39.641 1.00 83.75 186 VAL A CA 1
ATOM 1437 C C . VAL A 1 186 ? 22.240 -10.014 -39.309 1.00 83.75 186 VAL A C 1
ATOM 1439 O O . VAL A 1 186 ? 22.538 -10.810 -40.190 1.00 83.75 186 VAL A O 1
ATOM 1442 N N . ARG A 1 187 ? 22.623 -10.174 -38.037 1.00 86.69 187 ARG A N 1
ATOM 1443 C CA . ARG A 1 187 ? 23.550 -11.232 -37.606 1.00 86.69 187 ARG A CA 1
ATOM 1444 C C . ARG A 1 187 ? 23.055 -12.634 -37.967 1.00 86.69 187 ARG A C 1
ATOM 1446 O O . ARG A 1 187 ? 23.785 -13.416 -38.558 1.00 86.69 187 ARG A O 1
ATOM 1453 N N . MET A 1 188 ? 21.789 -12.939 -37.673 1.00 85.00 188 MET A N 1
ATOM 1454 C CA . MET A 1 188 ? 21.196 -14.240 -38.022 1.00 85.00 188 MET A CA 1
ATOM 1455 C C . MET A 1 188 ? 21.192 -14.481 -39.539 1.00 85.00 188 MET A C 1
ATOM 1457 O O . MET A 1 188 ? 21.300 -15.617 -39.991 1.00 85.00 188 MET A O 1
ATOM 1461 N N . ARG A 1 189 ? 21.044 -13.419 -40.340 1.00 82.06 189 ARG A N 1
ATOM 1462 C CA . ARG A 1 189 ? 21.100 -13.510 -41.804 1.00 82.06 189 ARG A CA 1
ATOM 1463 C C . A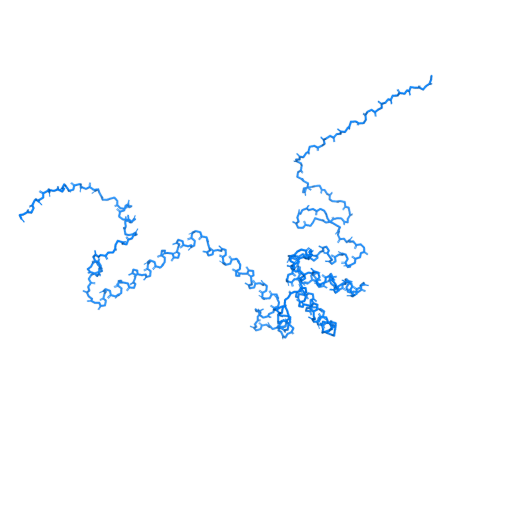RG A 1 189 ? 22.521 -13.718 -42.304 1.00 82.06 189 ARG A C 1
ATOM 1465 O O . ARG A 1 189 ? 22.695 -14.507 -43.221 1.00 82.06 189 ARG A O 1
ATOM 1472 N N . GLU A 1 190 ? 23.504 -13.047 -41.713 1.00 83.12 190 GLU A N 1
ATOM 1473 C CA . GLU A 1 190 ? 24.926 -13.237 -42.022 1.00 83.12 190 GLU A CA 1
ATOM 1474 C C . GLU A 1 190 ? 25.362 -14.669 -41.722 1.00 83.12 190 GLU A C 1
ATOM 1476 O O . GLU A 1 190 ? 25.942 -15.325 -42.582 1.00 83.12 190 GLU A O 1
ATOM 1481 N N . GLU A 1 191 ? 24.992 -15.193 -40.552 1.00 87.25 191 GLU A N 1
ATOM 1482 C CA . GLU A 1 191 ? 25.238 -16.587 -40.173 1.00 87.25 191 GLU A CA 1
ATOM 1483 C C . GLU A 1 191 ? 24.578 -17.566 -41.160 1.00 87.25 191 GLU A C 1
ATOM 1485 O O . GLU A 1 191 ? 25.199 -18.538 -41.596 1.00 87.25 191 GLU A O 1
ATOM 1490 N N . PHE A 1 192 ? 23.337 -17.292 -41.574 1.00 85.12 192 PHE A N 1
ATOM 1491 C CA . PHE A 1 192 ? 22.629 -18.126 -42.546 1.00 85.12 192 PHE A CA 1
ATOM 1492 C C . PHE A 1 192 ? 23.279 -18.077 -43.938 1.00 85.12 192 PHE A C 1
ATOM 1494 O O . PHE A 1 192 ? 23.496 -19.118 -44.558 1.00 85.12 192 PHE A O 1
ATOM 1501 N N . ALA A 1 193 ? 23.645 -16.888 -44.412 1.00 83.31 193 ALA A N 1
ATOM 1502 C CA . ALA A 1 193 ? 24.318 -16.687 -45.691 1.00 83.31 193 ALA A CA 1
ATOM 1503 C C . ALA A 1 193 ? 25.679 -17.391 -45.738 1.00 83.31 193 ALA A C 1
ATOM 1505 O O . ALA A 1 193 ? 25.967 -18.121 -46.688 1.00 83.31 193 ALA A O 1
ATOM 1506 N N . ALA A 1 194 ? 26.457 -17.265 -44.658 1.00 85.19 194 ALA A N 1
ATOM 1507 C CA . ALA A 1 194 ? 27.719 -17.970 -44.482 1.00 85.19 194 ALA A CA 1
ATOM 1508 C C . ALA A 1 194 ? 27.536 -19.493 -44.521 1.00 85.19 194 ALA A C 1
ATOM 1510 O O . ALA A 1 194 ? 28.334 -20.182 -45.152 1.00 85.19 194 ALA A O 1
ATOM 1511 N N . SER A 1 195 ? 26.463 -20.026 -43.921 1.00 88.25 195 SER A N 1
ATOM 1512 C CA . SER A 1 195 ? 26.197 -21.472 -43.957 1.00 88.25 195 SER A CA 1
ATOM 1513 C C . SER A 1 195 ? 25.857 -22.003 -45.356 1.00 88.25 195 SER A C 1
ATOM 1515 O O . SER A 1 195 ? 26.135 -23.162 -45.651 1.00 88.25 195 SER A O 1
ATOM 1517 N N . LEU A 1 196 ? 25.302 -21.160 -46.232 1.00 84.69 196 LEU A N 1
ATOM 1518 C CA . LEU A 1 196 ? 25.005 -21.503 -47.626 1.00 84.69 196 LEU A CA 1
ATOM 1519 C C . LEU A 1 196 ? 26.158 -21.187 -48.594 1.00 84.69 196 LEU A C 1
ATOM 1521 O O . LEU A 1 196 ? 26.082 -21.565 -49.761 1.00 84.69 196 LEU A O 1
ATOM 1525 N N . GLY A 1 197 ? 27.205 -20.486 -48.143 1.00 82.31 197 GLY A N 1
ATOM 1526 C CA . GLY A 1 197 ? 28.286 -20.002 -49.010 1.00 82.31 197 GLY A CA 1
ATOM 1527 C C . GLY A 1 197 ? 27.826 -18.960 -50.039 1.00 82.31 197 GLY A C 1
ATOM 1528 O O . GLY A 1 197 ? 28.459 -18.798 -51.082 1.00 82.31 197 GLY A O 1
ATOM 1529 N N . ILE A 1 198 ? 26.708 -18.278 -49.773 1.00 77.50 198 ILE A N 1
ATOM 1530 C CA . ILE A 1 198 ? 26.104 -17.273 -50.655 1.00 77.50 198 ILE A CA 1
ATOM 1531 C C . ILE A 1 198 ? 26.324 -15.893 -50.035 1.00 77.50 198 ILE A C 1
ATOM 1533 O O . ILE A 1 198 ? 26.155 -15.715 -48.833 1.00 77.50 198 ILE A O 1
ATOM 1537 N N . ASP A 1 199 ? 26.678 -14.907 -50.857 1.00 70.81 199 ASP A N 1
ATOM 1538 C CA . ASP A 1 199 ? 26.806 -13.518 -50.413 1.00 70.81 199 ASP A CA 1
ATOM 1539 C C . ASP A 1 199 ? 25.446 -12.930 -49.983 1.00 70.81 199 ASP A C 1
ATOM 1541 O O . ASP A 1 199 ? 24.421 -13.145 -50.639 1.00 70.81 199 ASP A O 1
ATOM 1545 N N . LEU A 1 200 ? 25.434 -12.163 -48.888 1.00 64.81 200 LEU A N 1
ATOM 1546 C CA . LEU A 1 200 ? 24.225 -11.657 -48.227 1.00 64.81 200 LEU A CA 1
ATOM 1547 C C . LEU A 1 200 ? 23.340 -10.835 -49.181 1.00 64.81 200 LEU A C 1
ATOM 1549 O O . LEU A 1 200 ? 22.112 -10.905 -49.107 1.00 64.81 200 LEU A O 1
ATOM 1553 N N . GLY A 1 201 ? 23.963 -10.096 -50.107 1.00 65.38 201 GLY A N 1
ATOM 1554 C CA . GLY A 1 201 ? 23.278 -9.287 -51.119 1.00 65.38 201 GLY A CA 1
ATOM 1555 C C . GLY A 1 201 ? 22.549 -10.104 -52.191 1.00 65.38 201 GLY A C 1
ATOM 1556 O O . GLY A 1 201 ? 21.583 -9.620 -52.775 1.00 65.38 201 GLY A O 1
ATOM 1557 N N . LYS A 1 202 ? 22.950 -11.362 -52.421 1.00 63.56 202 LYS A N 1
ATOM 1558 C CA . LYS A 1 202 ? 22.306 -12.264 -53.394 1.00 63.56 202 LYS A CA 1
ATOM 1559 C C . LYS A 1 202 ? 21.100 -13.008 -52.819 1.00 63.56 202 LYS A C 1
ATOM 1561 O O . LYS A 1 202 ? 20.280 -13.507 -53.583 1.00 63.56 202 LYS A O 1
ATOM 1566 N N . LEU A 1 203 ? 20.974 -13.075 -51.490 1.00 59.91 203 LEU A N 1
ATOM 1567 C CA . LEU A 1 203 ? 19.837 -13.710 -50.812 1.00 59.91 203 LEU A CA 1
ATOM 1568 C C . LEU A 1 203 ? 18.556 -12.864 -50.857 1.00 59.91 203 LEU A C 1
ATOM 1570 O O . LEU A 1 203 ? 17.477 -13.403 -50.621 1.00 59.91 203 LEU A O 1
ATOM 1574 N N . TRP A 1 204 ? 18.652 -11.562 -51.153 1.00 58.19 204 TRP A N 1
ATOM 1575 C CA . TRP A 1 204 ? 17.503 -10.655 -51.216 1.00 58.19 204 TRP A CA 1
ATOM 1576 C C . TRP A 1 204 ? 17.690 -9.566 -52.281 1.00 58.19 204 TRP A C 1
ATOM 1578 O O . TRP A 1 204 ? 18.345 -8.561 -52.022 1.00 58.19 204 TRP A O 1
ATOM 1588 N N . THR A 1 205 ? 17.034 -9.704 -53.435 1.00 53.03 205 THR A N 1
ATOM 1589 C CA . THR A 1 205 ? 16.881 -8.612 -54.419 1.00 53.03 205 THR A CA 1
ATOM 1590 C C . THR A 1 205 ? 15.545 -7.876 -54.333 1.00 53.03 205 THR A C 1
ATOM 1592 O O . THR A 1 205 ? 15.430 -6.781 -54.870 1.00 53.03 205 THR A O 1
ATOM 1595 N N . GLU A 1 206 ? 14.541 -8.367 -53.604 1.00 48.59 206 GLU A N 1
ATOM 1596 C CA . GLU A 1 206 ? 13.219 -7.729 -53.621 1.00 48.59 206 GLU A CA 1
ATOM 1597 C C . GLU A 1 206 ? 12.606 -7.618 -52.230 1.00 48.59 206 GLU A C 1
ATOM 1599 O O . GLU A 1 206 ? 11.926 -8.496 -51.710 1.00 48.59 206 GLU A O 1
ATOM 1604 N N . GLY A 1 207 ? 12.845 -6.473 -51.605 1.00 44.66 207 GLY A N 1
ATOM 1605 C CA . GLY A 1 207 ? 12.163 -6.106 -50.379 1.00 44.66 207 GLY A CA 1
ATOM 1606 C C . GLY A 1 207 ? 12.796 -4.866 -49.798 1.00 44.66 207 GLY A C 1
ATOM 1607 O O . GLY A 1 207 ? 13.752 -4.969 -49.040 1.00 44.66 207 GLY A O 1
ATOM 1608 N N . LYS A 1 208 ? 12.268 -3.692 -50.170 1.00 41.97 208 LYS A N 1
ATOM 1609 C CA . LYS A 1 208 ? 12.667 -2.368 -49.668 1.00 41.97 208 LYS A CA 1
ATOM 1610 C C . LYS A 1 208 ? 12.756 -2.377 -48.136 1.00 41.97 208 LYS A C 1
ATOM 1612 O O . LYS A 1 208 ? 11.793 -2.047 -47.439 1.00 41.97 208 LYS A O 1
ATOM 1617 N N . SER A 1 209 ? 13.924 -2.727 -47.602 1.00 41.84 209 SER A N 1
ATOM 1618 C CA . SER A 1 209 ? 14.245 -2.536 -46.200 1.00 41.84 209 SER A CA 1
ATOM 1619 C C . SER A 1 209 ? 14.308 -1.032 -45.994 1.00 41.84 209 SER A C 1
ATOM 1621 O O . SER A 1 209 ? 15.229 -0.361 -46.458 1.00 41.84 209 SER A O 1
ATOM 1623 N N . ARG A 1 210 ? 13.289 -0.481 -45.328 1.00 44.91 210 ARG A N 1
ATOM 1624 C CA . ARG A 1 210 ? 13.123 0.957 -45.043 1.00 44.91 210 ARG A CA 1
ATOM 1625 C C . ARG A 1 210 ? 14.304 1.607 -44.295 1.00 44.91 210 ARG A C 1
ATOM 1627 O O . ARG A 1 210 ? 14.227 2.793 -43.996 1.00 44.91 210 ARG A O 1
ATOM 1634 N N . TYR A 1 211 ? 15.367 0.866 -43.987 1.00 47.88 211 TYR A N 1
ATOM 1635 C CA . TYR A 1 211 ? 16.442 1.291 -43.099 1.00 47.88 211 TYR A CA 1
ATOM 1636 C C . TYR A 1 211 ? 17.859 1.218 -43.687 1.00 47.88 211 TYR A C 1
ATOM 1638 O O . TYR A 1 211 ? 18.738 1.845 -43.111 1.00 47.88 211 TYR A O 1
ATOM 1646 N N . VAL A 1 212 ? 18.080 0.609 -44.862 1.00 42.06 212 VAL A N 1
ATOM 1647 C CA . VAL A 1 212 ? 19.401 0.664 -45.540 1.00 42.06 212 VAL A CA 1
ATOM 1648 C C . VAL A 1 212 ? 19.704 2.077 -46.075 1.00 42.06 212 VAL A C 1
ATOM 1650 O O . VAL A 1 212 ? 20.852 2.482 -46.185 1.00 42.06 212 VAL A O 1
ATOM 1653 N N . LYS A 1 213 ? 18.673 2.906 -46.304 1.00 36.94 213 LYS A N 1
ATOM 1654 C CA . LYS A 1 213 ? 18.831 4.290 -46.793 1.00 36.94 213 LYS A CA 1
ATOM 1655 C C . LYS A 1 213 ? 19.384 5.300 -45.776 1.00 36.94 213 LYS A C 1
ATOM 1657 O O . LYS A 1 213 ? 19.537 6.460 -46.146 1.00 36.94 213 LYS A O 1
ATOM 1662 N N . LYS A 1 214 ? 19.610 4.935 -44.507 1.00 36.41 214 LYS A N 1
ATOM 1663 C CA . LYS A 1 214 ? 20.073 5.918 -43.508 1.00 36.41 214 LYS A CA 1
ATOM 1664 C C . LYS A 1 214 ? 21.585 5.999 -43.351 1.00 36.41 214 LYS A C 1
ATOM 1666 O O . LYS A 1 214 ? 22.058 7.096 -43.097 1.00 36.41 214 LYS A O 1
ATOM 1671 N N . GLU A 1 215 ? 22.314 4.909 -43.557 1.00 33.00 215 GLU A N 1
ATOM 1672 C CA . GLU A 1 215 ? 23.784 4.940 -43.497 1.00 33.00 215 GLU A CA 1
ATOM 1673 C C . GLU A 1 215 ? 24.378 5.489 -44.805 1.00 33.00 215 GLU A C 1
ATOM 1675 O O . GLU A 1 215 ? 25.240 6.358 -44.761 1.00 33.00 215 GLU A O 1
ATOM 1680 N N . ALA A 1 216 ? 23.777 5.178 -45.961 1.00 35.59 216 ALA A N 1
ATOM 1681 C CA . ALA A 1 216 ? 24.182 5.742 -47.258 1.00 35.59 216 ALA A CA 1
ATOM 1682 C C . ALA A 1 216 ? 23.914 7.256 -47.429 1.00 35.59 216 ALA A C 1
ATOM 1684 O O . ALA A 1 216 ? 24.266 7.826 -48.453 1.00 35.59 216 ALA A O 1
ATOM 1685 N N . LYS A 1 217 ? 23.250 7.913 -46.465 1.00 36.22 217 LYS A N 1
ATOM 1686 C CA . LYS A 1 217 ? 23.033 9.373 -46.479 1.00 36.22 217 LYS A CA 1
ATOM 1687 C C . LYS A 1 217 ? 23.948 10.123 -45.500 1.00 36.22 217 LYS A C 1
ATOM 1689 O O . LYS A 1 217 ? 23.984 11.348 -45.541 1.00 36.22 217 LYS A O 1
ATOM 1694 N N . GLU A 1 218 ? 24.661 9.413 -44.623 1.00 37.28 218 GLU A N 1
ATOM 1695 C CA . GLU A 1 218 ? 25.681 9.998 -43.736 1.00 37.28 218 GLU A CA 1
ATOM 1696 C C . GLU A 1 218 ? 27.102 9.808 -44.295 1.00 37.28 218 GLU A C 1
ATOM 1698 O O . GLU A 1 218 ? 27.970 10.633 -44.023 1.00 37.28 218 GLU A O 1
ATOM 1703 N N . GLU A 1 219 ? 27.323 8.821 -45.166 1.00 36.78 219 GLU A N 1
ATOM 1704 C CA . GLU A 1 219 ? 28.530 8.723 -45.993 1.00 36.78 219 GLU A CA 1
ATOM 1705 C C . GLU A 1 219 ? 28.265 9.373 -47.355 1.00 36.78 219 GLU A C 1
ATOM 1707 O O . GLU A 1 219 ? 27.633 8.796 -48.237 1.00 36.78 219 GLU A O 1
ATOM 1712 N N . GLY A 1 220 ? 28.690 10.630 -47.498 1.00 38.25 220 GLY A N 1
ATOM 1713 C CA . GLY A 1 220 ? 28.563 11.389 -48.736 1.00 38.25 220 GLY A CA 1
ATOM 1714 C C . GLY A 1 220 ? 29.235 10.677 -49.909 1.00 38.25 220 GLY A C 1
ATOM 1715 O O . GLY A 1 220 ? 30.456 10.692 -50.034 1.00 38.25 220 GLY A O 1
ATOM 1716 N N . CYS A 1 221 ? 28.427 10.109 -50.797 1.00 29.36 221 CYS A N 1
ATOM 1717 C CA . CYS A 1 221 ? 28.825 9.759 -52.150 1.00 29.36 221 CYS A CA 1
ATOM 1718 C C . CYS A 1 221 ? 27.890 10.528 -53.084 1.00 29.36 221 CYS A C 1
ATOM 1720 O O . CYS A 1 221 ? 26.673 10.348 -53.029 1.00 29.36 221 CYS A O 1
ATOM 1722 N N . GLY A 1 222 ? 28.460 11.481 -53.825 1.00 30.33 222 GLY A N 1
ATOM 1723 C CA . GLY A 1 222 ? 27.728 12.369 -54.719 1.00 30.33 222 GLY A CA 1
ATOM 1724 C C . GLY A 1 222 ? 26.906 11.574 -55.725 1.00 30.33 222 GLY A C 1
ATOM 1725 O O . GLY A 1 222 ? 27.409 10.644 -56.351 1.00 30.33 222 GLY A O 1
ATOM 1726 N N . GLU A 1 223 ? 25.634 11.938 -55.845 1.00 33.25 223 GLU A N 1
ATOM 1727 C CA . GLU A 1 223 ? 24.765 11.484 -56.922 1.00 33.25 223 GLU A CA 1
ATOM 1728 C C . GLU A 1 223 ? 25.319 12.053 -58.241 1.00 33.25 223 GLU A C 1
ATOM 1730 O O . GLU A 1 223 ? 25.121 13.225 -58.549 1.00 33.25 223 GLU A O 1
ATOM 1735 N N . GLU A 1 224 ? 26.058 11.240 -59.002 1.00 31.28 224 GLU A N 1
ATOM 1736 C CA . GLU A 1 224 ? 26.157 11.422 -60.452 1.00 31.28 224 GLU A CA 1
ATOM 1737 C C . GLU A 1 224 ? 24.822 10.966 -61.053 1.00 31.28 224 GLU A C 1
ATOM 1739 O O . GLU A 1 224 ? 24.470 9.783 -61.025 1.00 31.28 224 GLU A O 1
ATOM 1744 N N . GLU A 1 225 ? 24.049 11.933 -61.547 1.00 32.75 225 GLU A N 1
ATOM 1745 C CA . GLU A 1 225 ? 22.886 11.709 -62.400 1.00 32.75 225 GLU A CA 1
ATOM 1746 C C . GLU A 1 225 ? 23.324 10.947 -63.659 1.00 32.75 225 GLU A C 1
ATOM 1748 O O . GLU A 1 225 ? 23.896 11.517 -64.585 1.00 32.75 225 GLU A O 1
ATOM 1753 N N . LEU A 1 226 ? 23.040 9.644 -63.712 1.00 33.34 226 LEU A N 1
ATOM 1754 C CA . LEU A 1 226 ? 23.020 8.906 -64.971 1.00 33.34 226 LEU A CA 1
ATOM 1755 C C . LEU A 1 226 ? 21.649 9.100 -65.621 1.00 33.34 226 LEU A C 1
ATOM 1757 O O . LEU A 1 226 ? 20.640 8.552 -65.172 1.00 33.34 226 LEU A O 1
ATOM 1761 N N . GLU A 1 227 ? 21.647 9.918 -66.672 1.00 30.64 227 GLU A N 1
ATOM 1762 C CA . GLU A 1 227 ? 20.525 10.164 -67.571 1.00 30.64 227 GLU A CA 1
ATOM 1763 C C . GLU A 1 227 ? 19.892 8.847 -68.052 1.00 30.64 227 GLU A C 1
ATOM 1765 O O . GLU A 1 227 ? 20.544 7.965 -68.617 1.00 30.64 227 GLU A O 1
ATOM 1770 N N . LEU A 1 228 ? 18.581 8.724 -67.841 1.00 34.69 228 LEU A N 1
ATOM 1771 C CA . LEU A 1 228 ? 17.762 7.657 -68.402 1.00 34.69 228 LEU A CA 1
ATOM 1772 C C . LEU A 1 228 ? 17.594 7.896 -69.907 1.00 34.69 228 LEU A C 1
ATOM 1774 O O . LEU A 1 228 ? 16.715 8.644 -70.335 1.00 34.69 228 LEU A O 1
ATOM 1778 N N . GLY A 1 229 ? 18.424 7.231 -70.708 1.00 31.27 229 GLY A N 1
ATOM 1779 C CA . GLY A 1 229 ? 18.196 7.077 -72.139 1.00 31.27 229 GLY A CA 1
ATOM 1780 C C . GLY A 1 229 ? 16.886 6.328 -72.390 1.00 31.27 229 GLY A C 1
ATOM 1781 O O . GLY A 1 229 ? 16.737 5.165 -72.012 1.00 31.27 229 GLY A O 1
ATOM 1782 N N . ALA A 1 230 ? 15.928 7.008 -73.018 1.00 39.44 230 ALA A N 1
ATOM 1783 C CA . ALA A 1 230 ? 14.717 6.405 -73.548 1.00 39.44 230 ALA A CA 1
ATOM 1784 C C . ALA A 1 230 ? 15.089 5.366 -74.618 1.00 39.44 230 ALA A C 1
ATOM 1786 O O . ALA A 1 230 ? 15.727 5.704 -75.613 1.00 39.44 230 ALA A O 1
ATOM 1787 N N . MET A 1 231 ? 14.686 4.110 -74.418 1.00 30.02 231 MET A N 1
ATOM 1788 C CA . MET A 1 231 ? 14.788 3.070 -75.439 1.00 30.02 231 MET A CA 1
ATOM 1789 C C . MET A 1 231 ? 13.391 2.509 -75.703 1.00 30.02 231 MET A C 1
ATOM 1791 O O . MET A 1 231 ? 12.802 1.817 -74.869 1.00 30.02 231 MET A O 1
ATOM 1795 N N . GLU A 1 232 ? 12.858 2.905 -76.857 1.00 34.22 232 GLU A N 1
ATOM 1796 C CA . GLU A 1 232 ? 11.649 2.378 -77.482 1.00 34.22 232 GLU A CA 1
ATOM 1797 C C . GLU A 1 232 ? 11.806 0.870 -77.739 1.00 34.22 232 GLU A C 1
ATOM 1799 O O . GLU A 1 232 ? 12.875 0.401 -78.134 1.00 34.22 232 GLU A O 1
ATOM 1804 N N . TRP A 1 233 ? 10.740 0.109 -77.492 1.00 32.75 233 TRP A N 1
ATOM 1805 C CA . TRP A 1 233 ? 10.670 -1.326 -77.773 1.00 32.75 233 TRP A CA 1
ATOM 1806 C C . TRP A 1 233 ? 9.998 -1.563 -79.139 1.00 32.75 233 TRP A C 1
ATOM 1808 O O . TRP A 1 233 ? 8.995 -0.897 -79.406 1.00 32.75 233 TRP A O 1
ATOM 1818 N N . PRO A 1 234 ? 10.499 -2.490 -79.982 1.00 48.25 234 PRO A N 1
ATOM 1819 C CA . PRO A 1 234 ? 9.763 -2.995 -81.143 1.00 48.25 234 PRO A CA 1
ATOM 1820 C C . PRO A 1 234 ? 8.599 -3.919 -80.752 1.00 48.25 234 PRO A C 1
ATOM 1822 O O . PRO A 1 234 ? 8.699 -4.609 -79.709 1.00 48.25 234 PRO A O 1
#

pLDDT: mean 74.98, std 21.1, range [29.36, 96.25]

InterPro domains:
  IPR011205 Uncharacterised conserved protein UCP015417, vWA [PTHR31373] (32-188)
  IPR058580 Domain of unknown function DUF2828 [PF11443] (33-188)

Organism: Hemiselmis andersenii (NCBI:txid464988)